Protein 3FAU (pdb70)

B-factor: mean 22.52, std 11.17, range [6.33, 73.09]

Foldseek 3Di:
DAELEPPDQVVSVVVVVVVVVVVVVCCVVPNDDFWDKYFQPPVNVVVVVVVCVVVVWDWDAPDVRMITTGD/DAELAPDQQVVSVVCVVVVLVVVLVCVVPHPDDQKDKYFQAQDDDADVPHDRRVCSVVVVCVVVVWDWDAPDRRMIITGHD/DEAELAPPFQVVSVVCVVVVCVVVVVCCVVPNDDQWYKYQQHDDPVVRGNVVSVVVVCVVVVWDWDCDDPRIIITGD/DAEQEPHDQVVSVVCVVVVLVVVQVCVVPHDDDQWDKYQQDDAVDDDGRVRVVSSVVVCVVVPWDWDCDDPSIIITGHD

CATH classification: 3.30.1370.110

GO terms:
  GO:0005524 ATP binding (F, IDA)
  GO:0004519 endonuclease activity (F, IDA)
  GO:0046404 ATP-dependent polydeoxyribonucleotide 5'-hydroxyl-kinase activity (F, IDA)
  GO:0070481 nuclear-transcribed mRNA catabolic process, non-stop decay (P, IMP)
  GO:0004520 DNA endonuclease activity (F, IDA)
  GO:0005515 protein binding (F, IPI)

Solvent-accessible surface area: 17826 Å² total; per-residue (Å²): 93,19,70,0,40,52,22,108,39,92,30,0,32,53,42,0,86,94,27,1,118,103,89,15,86,88,63,154,129,101,35,61,127,58,73,13,15,0,53,6,13,251,228,21,113,88,21,0,31,144,23,0,111,74,106,101,36,169,67,55,96,93,114,121,20,6,8,71,0,41,40,94,31,71,1,106,75,63,131,23,104,74,1,33,117,64,0,56,132,17,6,58,121,84,20,76,84,53,93,128,104,56,68,126,33,63,13,19,0,56,5,25,164,33,40,48,2,125,71,14,84,15,94,16,12,0,4,0,0,30,25,0,16,22,14,13,13,50,14,15,88,88,127,78,5,7,5,31,0,18,14,56,96,62,28,69,0,90,70,53,87,16,50,80,0,0,73,69,0,7,119,36,1,29,126,73,20,88,83,64,132,120,142,37,63,137,70,87,5,7,0,33,6,14,151,122,40,56,67,27,123,15,75,77,8,0,35,63,2,0,80,21,3,97,25,164,58,66,74,128,137,114,10,12,0,60,0,86,48,99,29,66,0,76,71,54,147,48,111,83,1,40,84,72,0,74,130,24,7,113,95,57,19,96,78,9,38,111,113,26,40,126,19,68,10,23,0,57,7,10,186,91,164,183,89,68,110,49,152,23,78,72,22,0,50,144,37,0,104,73,99,73,48,49,35,46,77,80,132,128,15,9,1,58,0,38,3,43

Nearest PDB structures (foldseek):
  3fau-assembly2_A  TM=1.014E+00  e=4.094E-13  Homo sapiens
  3fau-assembly3_B  TM=9.513E-01  e=1.605E-11  Homo sapiens
  3fau-assembly3_C  TM=9.725E-01  e=1.076E-10  Homo sapiens
  2d9i-assembly1_A  TM=9.080E-01  e=1.731E-10  Homo sapiens
  1yfl-assembly1_B  TM=4.113E-01  e=4.832E+00  Tequatrovirus T4

Organism: Homo sapiens (NCBI:txid9606)

Sequence (308 aa):
SLDLHGLHVDEALEHLMRVLEKKTEEFKQNGGKPYLSVITGRRIKPAVIKYLISHSFRFSEIKPGCLKVMLSLDLHGLHVDEALEHLMRVLEKKTEEFKQNGGKPYLSVITGRGNHSQGGVARIKPAVIKYLISHSFRFSEIKPGCLKVMLKGSLDLHGLHVDEALEHLMRVLEKKTEEFKQNGGKPYLSVITGRGGGVARIKPAVIKYLISHSFRFSEIKPGCLKVMLSLDLHGLHVDEALEHLMRVLEKKTEEFKQNGGKPYLSVITGRGSQGGVARIKPAVIKYLISHSFRFSEIKPGCLKVMLK

Radius of gyration: 21.08 Å; Cα contacts (8 Å, |Δi|>4): 494; chains: 4; bounding box: 40×46×74 Å

Structure (mmCIF, N/CA/C/O backbone):
data_3FAU
#
_entry.id   3FAU
#
_cell.length_a   34.490
_cell.length_b   57.106
_cell.length_c   71.356
_cell.angle_alpha   90.000
_cell.angle_beta   97.910
_cell.angle_gamma   90.000
#
_symmetry.space_group_name_H-M   'P 1 21 1'
#
loop_
_entity.id
_entity.type
_entity.pdbx_description
1 polymer 'NEDD4-binding protein 2'
2 water water
#
loop_
_atom_site.group_PDB
_atom_site.id
_atom_site.type_symbol
_atom_site.label_atom_id
_atom_site.label_alt_id
_atom_site.label_comp_id
_atom_site.label_asym_id
_atom_site.label_entity_id
_atom_site.label_seq_id
_atom_site.pdbx_PDB_ins_code
_atom_site.Cartn_x
_atom_site.Cartn_y
_atom_site.Cartn_z
_atom_site.occupancy
_atom_site.B_iso_or_equiv
_atom_site.auth_seq_id
_atom_site.auth_comp_id
_atom_site.auth_asym_id
_atom_site.auth_atom_id
_atom_site.pdbx_PDB_model_num
ATOM 1 N N . SER A 1 2 ? 24.671 1.968 21.752 1.00 31.64 10 SER A N 1
ATOM 2 C CA . SER A 1 2 ? 23.280 1.704 22.097 1.00 17.95 10 SER A CA 1
ATOM 3 C C . SER A 1 2 ? 22.396 2.906 21.790 1.00 23.79 10 SER A C 1
ATOM 4 O O . SER A 1 2 ? 22.848 4.054 21.822 1.00 26.44 10 SER A O 1
ATOM 7 N N . LEU A 1 3 ? 21.131 2.636 21.499 1.00 14.58 11 LEU A N 1
ATOM 8 C CA . LEU A 1 3 ? 20.127 3.677 21.439 1.00 16.41 11 LEU A CA 1
ATOM 9 C C . LEU A 1 3 ? 19.728 4.048 22.861 1.00 13.54 11 LEU A C 1
ATOM 10 O O . LEU A 1 3 ? 19.203 3.218 23.598 1.00 13.85 11 LEU A O 1
ATOM 15 N N . ASP A 1 4 ? 19.955 5.300 23.250 1.00 13.17 12 ASP A N 1
ATOM 16 C CA . ASP A 1 4 ? 19.786 5.676 24.657 1.00 17.25 12 ASP A CA 1
ATOM 17 C C . ASP A 1 4 ? 18.466 6.416 24.880 1.00 14.75 12 ASP A C 1
ATOM 18 O O . ASP A 1 4 ? 18.303 7.561 24.458 1.00 16.20 12 ASP A O 1
ATOM 23 N N . LEU A 1 5 ? 17.525 5.764 25.543 1.00 12.02 13 LEU A N 1
ATOM 24 C CA . LEU A 1 5 ? 16.216 6.368 25.750 1.00 14.13 13 LEU A CA 1
ATOM 25 C C . LEU A 1 5 ? 16.038 6.885 27.161 1.00 18.70 13 LEU A C 1
ATOM 26 O O . LEU A 1 5 ? 15.010 7.487 27.477 1.00 14.82 13 LEU A O 1
ATOM 31 N N . HIS A 1 6 ? 17.043 6.645 27.995 1.00 18.95 14 HIS A N 1
ATOM 32 C CA . HIS A 1 6 ? 16.951 6.940 29.419 1.00 21.95 14 HIS A CA 1
ATOM 33 C C . HIS A 1 6 ? 16.731 8.428 29.674 1.00 17.86 14 HIS A C 1
ATOM 34 O O . HIS A 1 6 ? 17.410 9.270 29.096 1.00 17.79 14 HIS A O 1
ATOM 41 N N . GLY A 1 7 ? 15.768 8.746 30.533 1.00 22.50 15 GLY A N 1
ATOM 42 C CA . GLY A 1 7 ? 15.495 10.124 30.896 1.00 17.74 15 GLY A CA 1
ATOM 43 C C . GLY A 1 7 ? 14.518 10.832 29.977 1.00 19.74 15 GLY A C 1
ATOM 44 O O . GLY A 1 7 ? 14.179 11.988 30.210 1.00 21.43 15 GLY A O 1
ATOM 45 N N . LEU A 1 8 ? 14.083 10.155 28.912 1.00 17.82 16 LEU A N 1
ATOM 46 C CA . LEU A 1 8 ? 13.117 10.723 27.990 1.00 21.35 16 LEU A CA 1
ATOM 47 C C . LEU A 1 8 ? 11.717 10.407 28.479 1.00 18.99 16 LEU A C 1
ATOM 48 O O . LEU A 1 8 ? 11.497 9.368 29.082 1.00 21.49 16 LEU A O 1
ATOM 53 N N . HIS A 1 9 ? 10.784 11.319 28.233 1.00 19.89 17 HIS A N 1
ATOM 54 C CA . HIS A 1 9 ? 9.363 11.084 28.508 1.00 24.13 17 HIS A CA 1
ATOM 55 C C . HIS A 1 9 ? 8.902 9.897 27.658 1.00 22.55 17 HIS A C 1
ATOM 56 O O . HIS A 1 9 ? 9.448 9.668 26.573 1.00 19.48 17 HIS A O 1
ATOM 63 N N . VAL A 1 10 ? 7.919 9.134 28.141 1.00 20.26 18 VAL A N 1
ATOM 64 C CA . VAL A 1 10 ? 7.531 7.888 27.476 1.00 19.16 18 VAL A CA 1
ATOM 65 C C . VAL A 1 10 ? 7.159 8.076 26.001 1.00 18.58 18 VAL A C 1
ATOM 66 O O . VAL A 1 10 ? 7.648 7.348 25.126 1.00 16.62 18 VAL A O 1
ATOM 70 N N . ASP A 1 11 ? 6.288 9.046 25.726 1.00 18.24 19 ASP A N 1
ATOM 71 C CA . ASP A 1 11 ? 5.819 9.296 24.368 1.00 21.60 19 ASP A CA 1
ATOM 72 C C . ASP A 1 11 ? 6.978 9.587 23.404 1.00 15.05 19 ASP A C 1
ATOM 73 O O . ASP A 1 11 ? 7.027 9.057 22.283 1.00 16.15 19 ASP A O 1
ATOM 78 N N . GLU A 1 12 ? 7.904 10.426 23.850 1.00 16.07 20 GLU A N 1
ATOM 79 C CA . GLU A 1 12 ? 9.051 10.808 23.036 1.00 19.26 20 GLU A CA 1
ATOM 80 C C . GLU A 1 12 ? 10.020 9.637 22.871 1.00 16.62 20 GLU A C 1
ATOM 81 O O . GLU A 1 12 ? 10.518 9.372 21.769 1.00 13.90 20 GLU A O 1
ATOM 87 N N . ALA A 1 13 ? 10.285 8.938 23.970 1.00 15.52 21 ALA A N 1
ATOM 88 C CA . ALA A 1 13 ? 11.129 7.738 23.920 1.00 13.65 21 ALA A CA 1
ATOM 89 C C . ALA A 1 13 ? 10.596 6.737 22.904 1.00 11.51 21 ALA A C 1
ATOM 90 O O . ALA A 1 13 ? 11.355 6.214 22.089 1.00 11.50 21 ALA A O 1
ATOM 92 N N . LEU A 1 14 ? 9.294 6.466 22.964 1.00 12.66 22 LEU A N 1
ATOM 93 C CA . LEU A 1 14 ? 8.665 5.493 22.084 1.00 14.50 22 LEU A CA 1
ATOM 94 C C . LEU A 1 14 ? 8.736 5.907 20.626 1.00 12.89 22 LEU A C 1
ATOM 95 O O . LEU A 1 14 ? 9.042 5.091 19.767 1.00 10.70 22 LEU A O 1
ATOM 100 N N . GLU A 1 15 ? 8.452 7.171 20.345 1.00 11.62 23 GLU A N 1
ATOM 101 C CA . GLU A 1 15 ? 8.590 7.639 18.965 1.00 12.42 23 GLU A CA 1
ATOM 102 C C . GLU A 1 15 ? 10.020 7.503 18.447 1.00 9.81 23 GLU A C 1
ATOM 103 O O . GLU A 1 15 ? 10.235 7.071 17.316 1.00 9.89 23 GLU A O 1
ATOM 109 N N . HIS A 1 16 ? 10.995 7.890 19.261 1.00 9.88 24 HIS A N 1
ATOM 110 C CA . HIS A 1 16 ? 12.390 7.803 18.836 1.00 11.61 24 HIS A CA 1
ATOM 111 C C . HIS A 1 16 ? 12.784 6.339 18.569 1.00 9.92 24 HIS A C 1
ATOM 112 O O . HIS A 1 16 ? 13.434 6.029 17.566 1.00 8.32 24 HIS A O 1
ATOM 119 N N . LEU A 1 17 ? 12.385 5.448 19.468 1.00 10.24 25 LEU A N 1
ATOM 120 C CA . LEU A 1 17 ? 12.629 4.007 19.312 1.00 10.37 25 LEU A CA 1
ATOM 121 C C . LEU A 1 17 ? 12.033 3.498 17.998 1.00 9.48 25 LEU A C 1
ATOM 122 O O . LEU A 1 17 ? 12.688 2.786 17.242 1.00 9.25 25 LEU A O 1
ATOM 127 N N . MET A 1 18 ? 10.779 3.852 17.727 1.00 9.52 26 MET A N 1
ATOM 128 C CA . MET A 1 18 ? 10.135 3.437 16.471 1.00 9.30 26 MET A CA 1
ATOM 129 C C . MET A 1 18 ? 10.907 3.906 15.236 1.00 12.62 26 MET A C 1
ATOM 130 O O . MET A 1 18 ? 11.163 3.124 14.307 1.00 11.17 26 MET A O 1
ATOM 135 N N . ARG A 1 19 ? 11.305 5.178 15.234 1.00 9.05 27 ARG A N 1
ATOM 136 C CA . ARG A 1 19 ? 12.000 5.749 14.088 1.00 7.58 27 ARG A CA 1
ATOM 137 C C . ARG A 1 19 ? 13.395 5.173 13.924 1.00 11.22 27 ARG A C 1
ATOM 138 O O . ARG A 1 19 ? 13.845 4.908 12.807 1.00 12.04 27 ARG A O 1
ATOM 146 N N . VAL A 1 20 ? 14.089 4.981 15.043 1.00 7.86 28 VAL A N 1
ATOM 147 C CA . VAL A 1 20 ? 15.431 4.430 14.960 1.00 11.38 28 VAL A CA 1
ATOM 148 C C . VAL A 1 20 ? 15.411 2.964 14.537 1.00 11.99 28 VAL A C 1
ATOM 149 O O . VAL A 1 20 ? 16.184 2.567 13.657 1.00 12.96 28 VAL A O 1
ATOM 153 N N . LEU A 1 21 ? 14.524 2.169 15.137 1.00 12.67 29 LEU A N 1
ATOM 154 C CA . LEU A 1 21 ? 14.417 0.755 14.760 1.00 13.34 29 LEU A CA 1
ATOM 155 C C . LEU A 1 21 ? 14.054 0.616 13.296 1.00 17.39 29 LEU A C 1
ATOM 156 O O . LEU A 1 21 ? 14.553 -0.272 12.601 1.00 16.66 29 LEU A O 1
ATOM 161 N N . GLU A 1 22 ? 13.183 1.498 12.824 1.00 14.35 30 GLU A N 1
ATOM 162 C CA . GLU A 1 22 ? 12.815 1.508 11.411 1.00 18.91 30 GLU A CA 1
ATOM 163 C C . GLU A 1 22 ? 14.050 1.641 10.540 1.00 16.70 30 GLU A C 1
ATOM 164 O O . GLU A 1 22 ? 14.230 0.884 9.589 1.00 16.65 30 GLU A O 1
ATOM 170 N N . LYS A 1 23 ? 14.914 2.596 10.866 1.00 13.97 31 LYS A N 1
ATOM 171 C CA . LYS A 1 23 ? 16.140 2.791 10.091 1.00 13.53 31 LYS A CA 1
ATOM 172 C C . LYS A 1 23 ? 17.163 1.667 10.258 1.00 17.50 31 LYS A C 1
ATOM 173 O O . LYS A 1 23 ? 17.814 1.268 9.284 1.00 17.18 31 LYS A O 1
ATOM 179 N N . LYS A 1 24 ? 17.323 1.166 11.482 1.00 13.67 32 LYS A N 1
ATOM 180 C CA . LYS A 1 24 ? 18.217 0.027 11.705 1.00 14.80 32 LYS A CA 1
ATOM 181 C C . LYS A 1 24 ? 17.721 -1.280 11.075 1.00 14.45 32 LYS A C 1
ATOM 182 O O . LYS A 1 24 ? 18.524 -2.079 10.597 1.00 12.89 32 LYS A O 1
ATOM 188 N N . THR A 1 25 ? 16.417 -1.540 11.110 1.00 12.70 33 THR A N 1
ATOM 189 C CA . THR A 1 25 ? 15.906 -2.780 10.504 1.00 13.18 33 THR A CA 1
ATOM 190 C C . THR A 1 25 ? 16.026 -2.668 8.987 1.00 15.03 33 THR A C 1
ATOM 191 O O . THR A 1 25 ? 16.355 -3.635 8.296 1.00 14.54 33 THR A O 1
ATOM 195 N N . GLU A 1 26 ? 15.761 -1.478 8.463 1.00 15.17 34 GLU A N 1
ATOM 196 C CA . GLU A 1 26 ? 15.918 -1.251 7.028 1.00 16.22 34 GLU A CA 1
ATOM 197 C C . GLU A 1 26 ? 17.361 -1.486 6.614 1.00 18.78 34 GLU A C 1
ATOM 198 O O . GLU A 1 26 ? 17.622 -2.150 5.607 1.00 19.26 34 GLU A O 1
ATOM 204 N N . GLU A 1 27 ? 18.305 -0.954 7.399 1.00 14.81 35 GLU A N 1
ATOM 205 C CA . GLU A 1 27 ? 19.730 -1.139 7.118 1.00 18.06 35 GLU A CA 1
ATOM 206 C C . GLU A 1 27 ? 20.138 -2.613 7.116 1.00 18.25 35 GLU A C 1
ATOM 207 O O . GLU A 1 27 ? 20.827 -3.089 6.205 1.00 17.96 35 GLU A O 1
ATOM 213 N N . PHE A 1 28 ? 19.694 -3.353 8.118 1.00 12.23 36 PHE A N 1
ATOM 214 C CA . PHE A 1 28 ? 19.979 -4.782 8.153 1.00 15.96 36 PHE A CA 1
ATOM 215 C C . PHE A 1 28 ? 19.332 -5.527 6.977 1.00 17.30 36 PHE A C 1
ATOM 216 O O . PHE A 1 28 ? 19.951 -6.404 6.376 1.00 16.46 36 PHE A O 1
ATOM 224 N N . LYS A 1 29 ? 18.088 -5.193 6.658 1.00 17.94 37 LYS A N 1
ATOM 225 C CA . LYS A 1 29 ? 17.397 -5.862 5.549 1.00 17.15 37 LYS A CA 1
ATOM 226 C C . LYS A 1 29 ? 18.101 -5.612 4.225 1.00 19.50 37 LYS A C 1
ATOM 227 O O . LYS A 1 29 ? 18.111 -6.484 3.349 1.00 19.98 37 LYS A O 1
ATOM 233 N N . GLN A 1 30 ? 18.669 -4.416 4.078 1.00 16.72 38 GLN A N 1
ATOM 234 C CA . GLN A 1 30 ? 19.290 -4.006 2.816 1.00 19.76 38 GLN A CA 1
ATOM 235 C C . GLN A 1 30 ? 20.741 -4.443 2.719 1.00 18.40 38 GLN A C 1
ATOM 236 O O . GLN A 1 30 ? 21.243 -4.688 1.618 1.00 18.97 38 GLN A O 1
ATOM 242 N N . ASN A 1 31 ? 21.411 -4.552 3.863 1.00 17.99 39 ASN A N 1
ATOM 243 C CA . ASN A 1 31 ? 22.849 -4.776 3.881 1.00 19.29 39 ASN A CA 1
ATOM 244 C C . ASN A 1 31 ? 23.373 -5.934 4.707 1.00 23.64 39 ASN A C 1
ATOM 245 O O . ASN A 1 31 ? 24.573 -6.211 4.678 1.00 26.25 39 ASN A O 1
ATOM 250 N N . GLY A 1 32 ? 22.506 -6.604 5.456 1.00 19.12 40 GLY A N 1
ATOM 251 C CA . GLY A 1 32 ? 22.980 -7.616 6.385 1.00 19.21 40 GLY A CA 1
ATOM 252 C C . GLY A 1 32 ? 23.881 -6.940 7.406 1.00 20.67 40 GLY A C 1
ATOM 253 O O . GLY A 1 32 ? 23.785 -5.722 7.621 1.00 21.81 40 GLY A O 1
ATOM 254 N N . GLY A 1 33 ? 24.757 -7.710 8.034 1.00 21.39 41 GLY A N 1
ATOM 255 C CA . GLY A 1 33 ? 25.673 -7.138 9.009 1.00 25.12 41 GLY A CA 1
ATOM 256 C C . GLY A 1 33 ? 25.159 -7.255 10.430 1.00 18.38 41 GLY A C 1
ATOM 257 O O . GLY A 1 33 ? 24.501 -8.227 10.766 1.00 18.48 41 GLY A O 1
ATOM 258 N N . LYS A 1 34 ? 25.466 -6.268 11.267 1.00 19.10 42 LYS A N 1
ATOM 259 C CA . LYS A 1 34 ? 25.089 -6.302 12.677 1.00 18.63 42 LYS A CA 1
ATOM 260 C C . LYS A 1 34 ? 23.594 -6.610 12.834 1.00 16.01 42 LYS A C 1
ATOM 261 O O . LYS A 1 34 ? 22.745 -5.844 12.378 1.00 15.68 42 LYS A O 1
ATOM 267 N N . PRO A 1 35 ? 23.262 -7.745 13.466 1.00 15.51 43 PRO A N 1
ATOM 268 C CA . PRO A 1 35 ? 21.859 -8.177 13.433 1.00 17.22 43 PRO A CA 1
ATOM 269 C C . PRO A 1 35 ? 21.006 -7.696 14.610 1.00 14.72 43 PRO A C 1
ATOM 270 O O . PRO A 1 35 ? 19.893 -8.210 14.780 1.00 14.32 43 PRO A O 1
ATOM 274 N N . TYR A 1 36 ? 21.518 -6.775 15.429 1.00 12.09 44 TYR A N 1
ATOM 275 C CA . TYR A 1 36 ? 20.766 -6.325 16.602 1.00 12.21 44 TYR A CA 1
ATOM 276 C C . TYR A 1 36 ? 21.040 -4.861 16.847 1.00 12.77 44 TYR A C 1
ATOM 277 O O . TYR A 1 36 ? 21.944 -4.264 16.244 1.00 12.20 44 TYR A O 1
ATOM 286 N N . LEU A 1 37 ? 20.238 -4.285 17.734 1.00 11.15 45 LEU A N 1
ATOM 287 C CA . LEU A 1 37 ? 20.446 -2.929 18.215 1.00 10.75 45 LEU A CA 1
ATOM 288 C C . LEU A 1 37 ? 20.304 -3.011 19.719 1.00 9.82 45 LEU A C 1
ATOM 289 O O . LEU A 1 37 ? 19.308 -3.540 20.203 1.00 8.41 45 LEU A O 1
ATOM 294 N N . SER A 1 38 ? 21.275 -2.517 20.472 1.00 9.66 46 SER A N 1
ATOM 295 C CA . SER A 1 38 ? 21.064 -2.483 21.927 1.00 11.55 46 SER A CA 1
ATOM 296 C C . SER A 1 38 ? 20.324 -1.213 22.293 1.00 8.28 46 SER A C 1
ATOM 297 O O . SER A 1 38 ? 20.599 -0.134 21.756 1.00 11.43 46 SER A O 1
ATOM 300 N N . VAL A 1 39 ? 19.393 -1.344 23.222 1.00 9.23 47 VAL A N 1
ATOM 301 C CA . VAL A 1 39 ? 18.502 -0.238 23.600 1.00 10.21 47 VAL A CA 1
ATOM 302 C C . VAL A 1 39 ? 18.555 -0.027 25.097 1.00 9.89 47 VAL A C 1
ATOM 303 O O . VAL A 1 39 ? 18.295 -0.947 25.872 1.00 11.75 47 VAL A O 1
ATOM 307 N N . ILE A 1 40 ? 18.916 1.179 25.509 1.00 12.12 48 ILE A N 1
ATOM 308 C CA . ILE A 1 40 ? 18.939 1.487 26.935 1.00 14.05 48 ILE A CA 1
ATOM 309 C C . ILE A 1 40 ? 17.602 2.069 27.336 1.00 14.54 48 ILE A C 1
ATOM 310 O O . ILE A 1 40 ? 17.280 3.196 26.960 1.00 14.90 48 ILE A O 1
ATOM 315 N N . THR A 1 41 ? 16.810 1.284 28.062 1.00 15.82 49 THR A N 1
ATOM 316 C CA . THR A 1 41 ? 15.528 1.771 28.573 1.00 17.64 49 THR A CA 1
ATOM 317 C C . THR A 1 41 ? 15.732 2.555 29.869 1.00 23.46 49 THR A C 1
ATOM 318 O O . THR A 1 41 ? 14.933 3.417 30.220 1.00 26.94 49 THR A O 1
ATOM 322 N N . GLY A 1 42 ? 16.813 2.245 30.574 1.00 20.84 50 GLY A N 1
ATOM 323 C CA . GLY A 1 42 ? 17.324 3.124 31.607 1.00 32.75 50 GLY A CA 1
ATOM 324 C C . GLY A 1 42 ? 16.988 2.825 33.052 1.00 38.74 50 GLY A C 1
ATOM 325 O O . GLY A 1 42 ? 16.322 1.839 33.363 1.00 37.31 50 GLY A O 1
ATOM 326 N N . ARG A 1 43 ? 17.460 3.719 33.924 1.00 44.51 51 ARG A N 1
ATOM 327 C CA . ARG A 1 43 ? 17.306 3.638 35.382 1.00 44.05 51 ARG A CA 1
ATOM 328 C C . ARG A 1 43 ? 17.469 2.229 35.935 1.00 49.22 51 ARG A C 1
ATOM 329 O O . ARG A 1 43 ? 18.529 1.888 36.467 1.00 52.72 51 ARG A O 1
ATOM 337 N N . ARG A 1 53 ? 8.672 4.051 33.930 1.00 41.11 61 ARG A N 1
ATOM 338 C CA . ARG A 1 53 ? 7.601 4.203 32.952 1.00 38.49 61 ARG A CA 1
ATOM 339 C C . ARG A 1 53 ? 7.983 3.730 31.550 1.00 33.09 61 ARG A C 1
ATOM 340 O O . ARG A 1 53 ? 7.137 3.197 30.817 1.00 32.95 61 ARG A O 1
ATOM 348 N N . ILE A 1 54 ? 9.241 3.918 31.153 1.00 25.94 62 ILE A N 1
ATOM 349 C CA . ILE A 1 54 ? 9.546 3.652 29.758 1.00 22.14 62 ILE A CA 1
ATOM 350 C C . ILE A 1 54 ? 9.787 2.176 29.448 1.00 18.17 62 ILE A C 1
ATOM 351 O O . ILE A 1 54 ? 9.538 1.753 28.334 1.00 18.38 62 ILE A O 1
ATOM 356 N N . LYS A 1 55 ? 10.269 1.387 30.406 1.00 21.46 63 LYS A N 1
ATOM 357 C CA . LYS A 1 55 ? 10.508 -0.029 30.113 1.00 19.80 63 LYS A CA 1
ATOM 358 C C . LYS A 1 55 ? 9.254 -0.777 29.631 1.00 18.56 63 LYS A C 1
ATOM 359 O O . LYS A 1 55 ? 9.283 -1.434 28.595 1.00 16.36 63 LYS A O 1
ATOM 365 N N . PRO A 1 56 ? 8.150 -0.694 30.387 1.00 16.22 64 PRO A N 1
ATOM 366 C CA . PRO A 1 56 ? 6.973 -1.458 29.942 1.00 19.74 64 PRO A CA 1
ATOM 367 C C . PRO A 1 56 ? 6.476 -1.034 28.556 1.00 15.42 64 PRO A C 1
ATOM 368 O O . PRO A 1 56 ? 6.092 -1.864 27.732 1.00 17.25 64 PRO A O 1
ATOM 372 N N . ALA A 1 57 ? 6.465 0.267 28.295 1.00 15.40 65 ALA A N 1
ATOM 373 C CA . ALA A 1 57 ? 6.002 0.719 26.997 1.00 15.60 65 ALA A CA 1
ATOM 374 C C . ALA A 1 57 ? 6.927 0.207 25.892 1.00 14.15 65 ALA A C 1
ATOM 375 O O . ALA A 1 57 ? 6.461 -0.205 24.835 1.00 13.54 65 ALA A O 1
ATOM 377 N N . VAL A 1 58 ? 8.242 0.224 26.139 1.00 14.01 66 VAL A N 1
ATOM 378 C CA . VAL A 1 58 ? 9.201 -0.315 25.164 1.00 14.35 66 VAL A CA 1
ATOM 379 C C . VAL A 1 58 ? 8.951 -1.801 24.925 1.00 14.40 66 VAL A C 1
ATOM 380 O O . VAL A 1 58 ? 8.821 -2.248 23.783 1.00 13.47 66 VAL A O 1
ATOM 384 N N . ILE A 1 59 ? 8.869 -2.562 26.010 1.00 16.76 67 ILE A N 1
ATOM 385 C CA . ILE A 1 59 ? 8.633 -4.003 25.908 1.00 15.68 67 ILE A CA 1
ATOM 386 C C . ILE A 1 59 ? 7.311 -4.330 25.199 1.00 13.39 67 ILE A C 1
ATOM 387 O O . ILE A 1 59 ? 7.261 -5.215 24.368 1.00 13.90 67 ILE A O 1
ATOM 392 N N . LYS A 1 60 ? 6.246 -3.622 25.554 1.00 15.30 68 LYS A N 1
ATOM 393 C CA . LYS A 1 60 ? 4.952 -3.785 24.890 1.00 16.65 68 LYS A CA 1
ATOM 394 C C . LYS A 1 60 ? 5.076 -3.589 23.378 1.00 13.29 68 LYS A C 1
ATOM 395 O O . LYS A 1 60 ? 4.612 -4.410 22.576 1.00 13.09 68 LYS A O 1
ATOM 401 N N . TYR A 1 61 ? 5.727 -2.499 22.997 1.00 14.39 69 TYR A N 1
ATOM 402 C CA . TYR A 1 61 ? 5.964 -2.209 21.584 1.00 15.61 69 TYR A CA 1
ATOM 403 C C . TYR A 1 61 ? 6.792 -3.288 20.887 1.00 14.80 69 TYR A C 1
ATOM 404 O O . TYR A 1 61 ? 6.433 -3.745 19.800 1.00 14.81 69 TYR A O 1
ATOM 413 N N . LEU A 1 62 ? 7.898 -3.708 21.505 1.00 14.75 70 LEU A N 1
ATOM 414 C CA . LEU A 1 62 ? 8.738 -4.748 20.906 1.00 14.47 70 LEU A CA 1
ATOM 415 C C . LEU A 1 62 ? 7.965 -6.054 20.693 1.00 13.49 70 LEU A C 1
ATOM 416 O O . LEU A 1 62 ? 8.023 -6.671 19.622 1.00 13.47 70 LEU A O 1
ATOM 421 N N . ILE A 1 63 ? 7.248 -6.485 21.722 1.00 11.57 71 ILE A N 1
ATOM 422 C CA . ILE A 1 63 ? 6.456 -7.708 21.618 1.00 14.08 71 ILE A CA 1
ATOM 423 C C . ILE A 1 63 ? 5.365 -7.596 20.538 1.00 15.28 71 ILE A C 1
ATOM 424 O O . ILE A 1 63 ? 5.186 -8.514 19.747 1.00 15.73 71 ILE A O 1
ATOM 429 N N . SER A 1 64 ? 4.645 -6.469 20.530 1.00 17.16 72 SER A N 1
ATOM 430 C CA . SER A 1 64 ? 3.529 -6.231 19.612 1.00 17.36 72 SER A CA 1
ATOM 431 C C . SER A 1 64 ? 3.967 -6.242 18.161 1.00 22.95 72 SER A C 1
ATOM 432 O O . SER A 1 64 ? 3.164 -6.480 17.267 1.00 22.03 72 SER A O 1
ATOM 435 N N . HIS A 1 65 ? 5.239 -5.941 17.933 1.00 20.94 73 HIS A N 1
ATOM 436 C CA . HIS A 1 65 ? 5.754 -5.825 16.582 1.00 22.82 73 HIS A CA 1
ATOM 437 C C . HIS A 1 65 ? 6.692 -6.976 16.249 1.00 23.55 73 HIS A C 1
ATOM 438 O O . HIS A 1 65 ? 7.380 -6.958 15.233 1.00 22.15 73 HIS A O 1
ATOM 445 N N . SER A 1 66 ? 6.682 -7.988 17.110 1.00 19.79 74 SER A N 1
ATOM 446 C CA . SER A 1 66 ? 7.371 -9.249 16.856 1.00 22.52 74 SER A CA 1
ATOM 447 C C . SER A 1 66 ? 8.893 -9.102 16.823 1.00 18.49 74 SER A C 1
ATOM 448 O O . SER A 1 66 ? 9.575 -9.851 16.129 1.00 21.64 74 SER A O 1
ATOM 451 N N . PHE A 1 67 ? 9.408 -8.126 17.560 1.00 16.14 75 PHE A N 1
ATOM 452 C CA . PHE A 1 67 ? 10.858 -7.998 17.734 1.00 15.80 75 PHE A CA 1
ATOM 453 C C . PHE A 1 67 ? 11.314 -8.989 18.791 1.00 16.53 75 PHE A C 1
ATOM 454 O O . PHE A 1 67 ? 10.865 -8.908 19.929 1.00 20.94 75 PHE A O 1
ATOM 462 N N . ARG A 1 68 ? 12.191 -9.925 18.431 1.00 14.74 76 ARG A N 1
ATOM 463 C CA . ARG A 1 68 ? 12.827 -10.772 19.436 1.00 18.80 76 ARG A CA 1
ATOM 464 C C . ARG A 1 68 ? 13.835 -9.940 20.222 1.00 16.80 76 ARG A C 1
ATOM 465 O O . ARG A 1 68 ? 14.516 -9.082 19.658 1.00 14.99 76 ARG A O 1
ATOM 473 N N . PHE A 1 69 ? 13.904 -10.171 21.526 1.00 14.99 77 PHE A N 1
ATOM 474 C CA . PHE A 1 69 ? 14.798 -9.395 22.375 1.00 15.63 77 PHE A CA 1
ATOM 475 C C . PHE A 1 69 ? 15.150 -10.167 23.640 1.00 15.34 77 PHE A C 1
ATOM 476 O O . PHE A 1 69 ? 14.457 -11.128 24.012 1.00 16.07 77 PHE A O 1
ATOM 484 N N . SER A 1 70 ? 16.236 -9.750 24.279 1.00 12.34 78 SER A N 1
ATOM 485 C CA . SER A 1 70 ? 16.689 -10.350 25.528 1.00 14.77 78 SER A CA 1
ATOM 486 C C . SER A 1 70 ? 17.431 -9.268 26.301 1.00 14.24 78 SER A C 1
ATOM 487 O O . SER A 1 70 ? 17.788 -8.231 25.745 1.00 13.27 78 SER A O 1
ATOM 490 N N . GLU A 1 71 ? 17.648 -9.497 27.584 1.00 12.82 79 GLU A N 1
ATOM 491 C CA . GLU A 1 71 ? 18.229 -8.473 28.437 1.00 14.83 79 GLU A CA 1
ATOM 492 C C . GLU A 1 71 ? 19.735 -8.709 28.536 1.00 12.34 79 GLU A C 1
ATOM 493 O O . GLU A 1 71 ? 20.174 -9.804 28.870 1.00 15.12 79 GLU A O 1
ATOM 499 N N . ILE A 1 72 ? 20.509 -7.691 28.189 1.00 10.16 80 ILE A N 1
ATOM 500 C CA . ILE A 1 72 ? 21.959 -7.703 28.384 1.00 11.85 80 ILE A CA 1
ATOM 501 C C . ILE A 1 72 ? 22.255 -7.496 29.867 1.00 14.59 80 ILE A C 1
ATOM 502 O O . ILE A 1 72 ? 23.004 -8.258 30.488 1.00 13.82 80 ILE A O 1
ATOM 507 N N . LYS A 1 73 ? 21.646 -6.454 30.424 1.00 13.24 81 LYS A N 1
ATOM 508 C CA . LYS A 1 73 ? 21.704 -6.167 31.860 1.00 18.28 81 LYS A CA 1
ATOM 509 C C . LYS A 1 73 ? 20.482 -5.322 32.204 1.00 17.15 81 LYS A C 1
ATOM 510 O O . LYS A 1 73 ? 19.798 -4.825 31.298 1.00 13.90 81 LYS A O 1
ATOM 516 N N . PRO A 1 74 ? 20.163 -5.179 33.504 1.00 16.82 82 PRO A N 1
ATOM 517 C CA . PRO A 1 74 ? 18.971 -4.382 33.809 1.00 18.23 82 PRO A CA 1
ATOM 518 C C . PRO A 1 74 ? 19.020 -3.000 33.145 1.00 19.54 82 PRO A C 1
ATOM 519 O O . PRO A 1 74 ? 20.010 -2.278 33.234 1.00 16.15 82 PRO A O 1
ATOM 523 N N . GLY A 1 75 ? 17.949 -2.671 32.436 1.00 18.98 83 GLY A N 1
ATOM 524 C CA . GLY A 1 75 ? 17.845 -1.406 31.736 1.00 20.81 83 GLY A CA 1
ATOM 525 C C . GLY A 1 75 ? 18.419 -1.392 30.327 1.00 18.66 83 GLY A C 1
ATOM 526 O O . GLY A 1 75 ? 18.460 -0.342 29.688 1.00 17.55 83 GLY A O 1
ATOM 527 N N . CYS A 1 76 ? 18.871 -2.543 29.835 1.00 15.15 84 CYS A N 1
ATOM 528 C CA . CYS A 1 76 ? 19.511 -2.574 28.520 1.00 13.16 84 CYS A CA 1
ATOM 529 C C . CYS A 1 76 ? 19.149 -3.844 27.759 1.00 15.54 84 CYS A C 1
ATOM 530 O O . CYS A 1 76 ? 19.401 -4.970 28.216 1.00 11.34 84 CYS A O 1
ATOM 533 N N . LEU A 1 77 ? 18.557 -3.645 26.584 1.00 10.47 85 LEU A N 1
ATOM 534 C CA . LEU A 1 77 ? 18.000 -4.747 25.826 1.00 10.46 85 LEU A CA 1
ATOM 535 C C . LEU A 1 77 ? 18.765 -5.002 24.552 1.00 9.62 85 LEU A C 1
ATOM 536 O O . LEU A 1 77 ? 19.177 -4.068 23.880 1.00 11.44 85 LEU A O 1
ATOM 541 N N . LYS A 1 78 ? 18.935 -6.269 24.213 1.00 10.93 86 LYS A N 1
ATOM 542 C CA . LYS A 1 78 ? 19.428 -6.636 22.886 1.00 11.36 86 LYS A CA 1
ATOM 543 C C . LYS A 1 78 ? 18.217 -6.936 21.998 1.00 9.79 86 LYS A C 1
ATOM 544 O O . LYS A 1 78 ? 17.504 -7.904 22.225 1.00 13.66 86 LYS A O 1
ATOM 550 N N . VAL A 1 79 ? 17.990 -6.095 21.003 1.00 8.66 87 VAL A N 1
ATOM 551 C CA . VAL A 1 79 ? 16.824 -6.230 20.132 1.00 11.15 87 VAL A CA 1
ATOM 552 C C . VAL A 1 79 ? 17.261 -6.773 18.767 1.00 13.07 87 VAL A C 1
ATOM 553 O O . VAL A 1 79 ? 18.048 -6.147 18.070 1.00 10.87 87 VAL A O 1
ATOM 557 N N . MET A 1 80 ? 16.739 -7.929 18.378 1.00 11.46 88 MET A N 1
ATOM 558 C CA . MET A 1 80 ? 17.067 -8.474 17.061 1.00 13.66 88 MET A CA 1
ATOM 559 C C . MET A 1 80 ? 16.382 -7.678 15.927 1.00 17.78 88 MET A C 1
ATOM 560 O O . MET A 1 80 ? 15.241 -7.256 16.041 1.00 14.61 88 MET A O 1
ATOM 565 N N . LEU A 1 81 ? 17.109 -7.454 14.849 1.00 13.68 89 LEU A N 1
ATOM 566 C CA . LEU A 1 81 ? 16.578 -6.696 13.722 1.00 13.30 89 LEU A CA 1
ATOM 567 C C . LEU A 1 81 ? 15.912 -7.625 12.709 1.00 18.79 89 LEU A C 1
ATOM 568 O O . LEU A 1 81 ? 15.271 -7.146 11.777 1.00 24.79 89 LEU A O 1
ATOM 573 N N . SER B 1 2 ? 4.949 26.644 11.854 1.00 29.74 10 SER B N 1
ATOM 574 C CA . SER B 1 2 ? 6.338 26.383 11.488 1.00 22.14 10 SER B CA 1
ATOM 575 C C . SER B 1 2 ? 7.185 27.650 11.556 1.00 21.27 10 SER B C 1
ATOM 576 O O . SER B 1 2 ? 6.736 28.737 11.183 1.00 26.46 10 SER B O 1
ATOM 579 N N . LEU B 1 3 ? 8.421 27.506 12.015 1.00 17.17 11 LEU B N 1
ATOM 580 C CA . LEU B 1 3 ? 9.397 28.559 11.896 1.00 14.30 11 LEU B CA 1
ATOM 581 C C . LEU B 1 3 ? 9.984 28.518 10.488 1.00 22.04 11 LEU B C 1
ATOM 582 O O . LEU B 1 3 ? 10.729 27.594 10.159 1.00 18.89 11 LEU B O 1
ATOM 587 N N . ASP B 1 4 ? 9.675 29.519 9.668 1.00 20.73 12 ASP B N 1
ATOM 588 C CA . ASP B 1 4 ? 10.095 29.506 8.258 1.00 20.56 12 ASP B CA 1
ATOM 589 C C . ASP B 1 4 ? 11.412 30.267 8.081 1.00 19.49 12 ASP B C 1
ATOM 590 O O . ASP B 1 4 ? 11.465 31.498 8.187 1.00 21.28 12 ASP B O 1
ATOM 595 N N . LEU B 1 5 ? 12.479 29.514 7.828 1.00 16.00 13 LEU B N 1
ATOM 596 C CA . LEU B 1 5 ? 13.813 30.069 7.717 1.00 13.69 13 LEU B CA 1
ATOM 597 C C . LEU B 1 5 ? 14.312 30.169 6.273 1.00 16.09 13 LEU B C 1
ATOM 598 O O . LEU B 1 5 ? 15.392 30.684 6.033 1.00 17.98 13 LEU B O 1
ATOM 603 N N . HIS B 1 6 ? 13.553 29.653 5.324 1.00 18.95 14 HIS B N 1
ATOM 604 C CA . HIS B 1 6 ? 14.078 29.527 3.970 1.00 22.61 14 HIS B CA 1
ATOM 605 C C . HIS B 1 6 ? 14.421 30.906 3.404 1.00 22.11 14 HIS B C 1
ATOM 606 O O . HIS B 1 6 ? 13.717 31.881 3.665 1.00 24.84 14 HIS B O 1
ATOM 613 N N . GLY B 1 7 ? 15.514 30.986 2.657 1.00 28.12 15 GLY B N 1
ATOM 614 C CA . GLY B 1 7 ? 15.822 32.195 1.909 1.00 30.88 15 GLY B CA 1
ATOM 615 C C . GLY B 1 7 ? 16.557 33.274 2.680 1.00 29.36 15 GLY B C 1
ATOM 616 O O . GLY B 1 7 ? 16.916 34.311 2.109 1.00 28.58 15 GLY B O 1
ATOM 617 N N . LEU B 1 8 ? 16.774 33.036 3.973 1.00 27.05 16 LEU B N 1
ATOM 618 C CA . LEU B 1 8 ? 17.464 33.984 4.841 1.00 24.28 16 LEU B CA 1
ATOM 619 C C . LEU B 1 8 ? 18.962 33.823 4.710 1.00 25.80 16 LEU B C 1
ATOM 620 O O . LEU B 1 8 ? 19.442 32.759 4.323 1.00 26.04 16 LEU B O 1
ATOM 625 N N . HIS B 1 9 ? 19.715 34.872 5.031 1.00 29.75 17 HIS B N 1
ATOM 626 C CA . HIS B 1 9 ? 21.149 34.724 5.181 1.00 27.96 17 HIS B CA 1
ATOM 627 C C . HIS B 1 9 ? 21.349 33.726 6.319 1.00 31.77 17 HIS B C 1
ATOM 628 O O . HIS B 1 9 ? 20.562 33.701 7.276 1.00 26.13 17 HIS B O 1
ATOM 635 N N . VAL B 1 10 ? 22.383 32.898 6.209 1.00 33.88 18 VAL B N 1
ATOM 636 C CA . VAL B 1 10 ? 22.586 31.785 7.137 1.00 31.55 18 VAL B CA 1
ATOM 637 C C . VAL B 1 10 ? 22.704 32.216 8.595 1.00 34.38 18 VAL B C 1
ATOM 638 O O . VAL B 1 10 ? 22.107 31.596 9.478 1.00 27.96 18 VAL B O 1
ATOM 642 N N . ASP B 1 11 ? 23.465 33.274 8.856 1.00 30.91 19 ASP B N 1
ATOM 643 C CA . ASP B 1 11 ? 23.678 33.700 10.230 1.00 31.81 19 ASP B CA 1
ATOM 644 C C . ASP B 1 11 ? 22.390 34.222 10.873 1.00 28.94 19 ASP B C 1
ATOM 645 O O . ASP B 1 11 ? 22.180 34.022 12.067 1.00 26.61 19 ASP B O 1
ATOM 650 N N . GLU B 1 12 ? 21.528 34.864 10.087 1.00 27.98 20 GLU B N 1
ATOM 651 C CA . GLU B 1 12 ? 20.226 35.302 10.608 1.00 30.84 20 GLU B CA 1
ATOM 652 C C . GLU B 1 12 ? 19.227 34.146 10.773 1.00 26.50 20 GLU B C 1
ATOM 653 O O . GLU B 1 12 ? 18.460 34.116 11.737 1.00 25.25 20 GLU B O 1
ATOM 659 N N . ALA B 1 13 ? 19.232 33.195 9.845 1.00 25.57 21 ALA B N 1
ATOM 660 C CA . ALA B 1 13 ? 18.427 31.983 10.013 1.00 21.91 21 ALA B CA 1
ATOM 661 C C . ALA B 1 13 ? 18.828 31.242 11.291 1.00 20.57 21 ALA B C 1
ATOM 662 O O . ALA B 1 13 ? 17.975 30.790 12.061 1.00 19.75 21 ALA B O 1
ATOM 664 N N . LEU B 1 14 ? 20.132 31.121 11.529 1.00 21.76 22 LEU B N 1
ATOM 665 C CA . LEU B 1 14 ? 20.601 30.391 12.703 1.00 21.57 22 LEU B CA 1
ATOM 666 C C . LEU B 1 14 ? 20.284 31.128 13.998 1.00 24.80 22 LEU B C 1
ATOM 667 O O . LEU B 1 14 ? 20.024 30.498 15.020 1.00 22.81 22 LEU B O 1
ATOM 672 N N . GLU B 1 15 ? 20.311 32.460 13.959 1.00 23.58 23 GLU B N 1
ATOM 673 C CA . GLU B 1 15 ? 20.038 33.240 15.156 1.00 26.31 23 GLU B CA 1
ATOM 674 C C . GLU B 1 15 ? 18.584 33.053 15.552 1.00 26.35 23 GLU B C 1
ATOM 675 O O . GLU B 1 15 ? 18.269 32.858 16.734 1.00 23.45 23 GLU B O 1
ATOM 681 N N . HIS B 1 16 ? 17.704 33.120 14.557 1.00 25.05 24 HIS B N 1
ATOM 682 C CA . HIS B 1 16 ? 16.281 32.899 14.781 1.00 26.42 24 HIS B CA 1
ATOM 683 C C . HIS B 1 16 ? 16.044 31.514 15.368 1.00 19.72 24 HIS B C 1
ATOM 684 O O . HIS B 1 16 ? 15.345 31.374 16.363 1.00 22.58 24 HIS B O 1
ATOM 691 N N . LEU B 1 17 ? 16.620 30.493 14.740 1.00 20.46 25 LEU B N 1
ATOM 692 C CA . LEU B 1 17 ? 16.550 29.119 15.245 1.00 19.67 25 LEU B CA 1
ATOM 693 C C . LEU B 1 17 ? 16.903 28.989 16.725 1.00 19.61 25 LEU B C 1
ATOM 694 O O . LEU B 1 17 ? 16.184 28.357 17.494 1.00 19.58 25 LEU B O 1
ATOM 699 N N . MET B 1 18 ? 18.030 29.554 17.125 1.00 19.63 26 MET B N 1
ATOM 700 C CA . MET B 1 18 ? 18.458 29.448 18.519 1.00 22.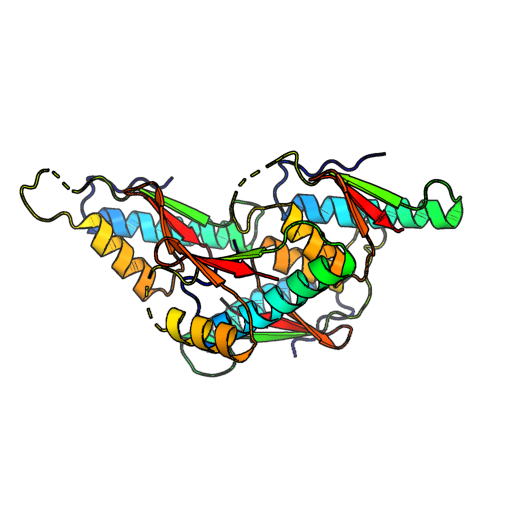66 26 MET B CA 1
ATOM 701 C C . MET B 1 18 ? 17.509 30.177 19.448 1.00 24.26 26 MET B C 1
ATOM 702 O O . MET B 1 18 ? 17.103 29.650 20.486 1.00 24.81 26 MET B O 1
ATOM 707 N N . ARG B 1 19 ? 17.170 31.404 19.073 1.00 25.07 27 ARG B N 1
ATOM 708 C CA . ARG B 1 19 ? 16.249 32.227 19.843 1.00 25.13 27 ARG B CA 1
ATOM 709 C C . ARG B 1 19 ? 14.917 31.506 20.021 1.00 23.69 27 ARG B C 1
ATOM 710 O O . ARG B 1 19 ? 14.405 31.402 21.139 1.00 21.38 27 ARG B O 1
ATOM 718 N N . VAL B 1 20 ? 14.378 30.979 18.923 1.00 21.91 28 VAL B N 1
ATOM 719 C CA . VAL B 1 20 ? 13.068 30.334 18.937 1.00 20.58 28 VAL B CA 1
ATOM 720 C C . VAL B 1 20 ? 13.058 28.979 19.651 1.00 22.15 28 VAL B C 1
ATOM 721 O O . VAL B 1 20 ? 12.151 28.703 20.433 1.00 22.34 28 VAL B O 1
ATOM 725 N N . LEU B 1 21 ? 14.058 28.139 19.402 1.00 20.53 29 LEU B N 1
ATOM 726 C CA . LEU B 1 21 ? 14.171 26.902 20.170 1.00 19.17 29 LEU B CA 1
ATOM 727 C C 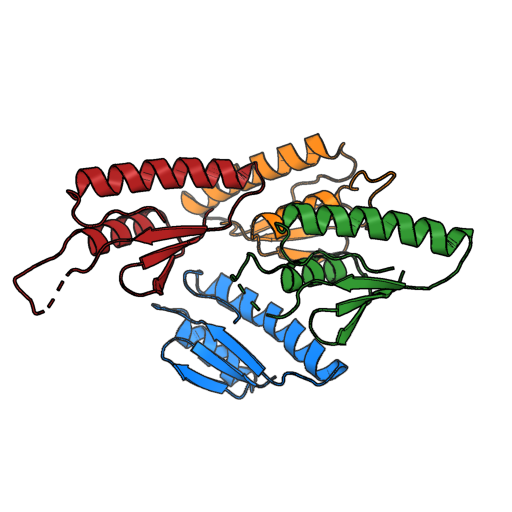. LEU B 1 21 ? 14.201 27.207 21.672 1.00 26.54 29 LEU B C 1
ATOM 728 O O . LEU B 1 21 ? 13.547 26.532 22.469 1.00 18.15 29 LEU B O 1
ATOM 733 N N . GLU B 1 22 ? 14.951 28.227 22.074 1.00 24.73 30 GLU B N 1
ATOM 734 C CA . GLU B 1 22 ? 14.971 28.534 23.497 1.00 27.01 30 GLU B CA 1
ATOM 735 C C . GLU B 1 22 ? 13.616 29.022 24.047 1.00 22.79 30 GLU B C 1
ATOM 736 O O . GLU B 1 22 ? 13.152 28.530 25.073 1.00 23.71 30 GLU B O 1
ATOM 742 N N . LYS B 1 23 ? 12.966 29.939 23.343 1.00 22.22 31 LYS B N 1
ATOM 743 C CA . LYS B 1 23 ? 11.617 30.368 23.715 1.00 27.16 31 LYS B CA 1
ATOM 744 C C . LYS B 1 23 ? 10.636 29.201 23.798 1.00 28.76 31 LYS B C 1
ATOM 745 O O . LYS B 1 23 ? 9.902 29.076 24.773 1.00 31.35 31 LYS B O 1
ATOM 751 N N . LYS B 1 24 ? 10.621 28.356 22.769 1.00 23.76 32 LYS B N 1
ATOM 752 C CA . LYS B 1 24 ? 9.659 27.266 22.693 1.00 24.68 32 LYS B CA 1
ATOM 753 C C . LYS B 1 24 ? 9.907 26.227 23.782 1.00 23.93 32 LYS B C 1
ATOM 754 O O . LYS B 1 24 ? 8.958 25.642 24.316 1.00 22.49 32 LYS B O 1
ATOM 760 N N . THR B 1 25 ? 11.181 26.009 24.106 1.00 21.43 33 THR B N 1
ATOM 761 C CA . THR B 1 25 ? 11.551 25.073 25.160 1.00 23.96 33 THR B CA 1
ATOM 762 C C . THR B 1 25 ? 11.077 25.548 26.533 1.00 29.89 33 THR B C 1
ATOM 763 O O . THR B 1 25 ? 10.575 24.753 27.331 1.00 28.34 33 THR B O 1
ATOM 767 N N . GLU B 1 26 ? 11.253 26.839 26.805 1.00 28.09 34 GLU B N 1
ATOM 768 C CA . GLU B 1 26 ? 10.713 27.448 28.021 1.00 31.09 34 GLU B CA 1
ATOM 769 C C . GLU B 1 26 ? 9.184 27.380 28.061 1.00 32.82 34 GLU B C 1
ATOM 770 O O . GLU B 1 26 ? 8.600 27.087 29.104 1.00 39.48 34 GLU B O 1
ATOM 776 N N . GLU B 1 27 ? 8.526 27.645 26.937 1.00 31.58 35 GLU B N 1
ATOM 777 C CA . GLU B 1 27 ? 7.071 27.501 26.884 1.00 31.02 35 GLU B CA 1
ATOM 778 C C . GLU B 1 27 ? 6.641 26.053 27.142 1.00 32.82 35 GLU B C 1
ATOM 779 O O . GLU B 1 27 ? 5.654 25.793 27.829 1.00 31.26 35 GLU B O 1
ATOM 785 N N . PHE B 1 28 ? 7.388 25.114 26.578 1.00 29.88 36 PHE B N 1
ATOM 786 C CA . PHE B 1 28 ? 7.108 23.688 26.730 1.00 28.69 36 PHE B CA 1
ATOM 787 C C . PHE B 1 28 ? 7.201 23.269 28.204 1.00 30.56 36 PHE B C 1
ATOM 788 O O . PHE B 1 28 ? 6.402 22.461 28.697 1.00 31.15 36 PHE B O 1
ATOM 796 N N . LYS B 1 29 ? 8.164 23.836 28.917 1.00 30.44 37 LYS B N 1
ATOM 797 C CA . LYS B 1 29 ? 8.401 23.413 30.298 1.00 35.30 37 LYS B CA 1
ATOM 798 C C . LYS B 1 29 ? 7.504 24.079 31.340 1.00 36.37 37 LYS B C 1
ATOM 799 O O . LYS B 1 29 ? 7.155 23.472 32.352 1.00 31.00 37 LYS B O 1
ATOM 805 N N . GLN B 1 30 ? 7.114 25.320 31.095 1.00 36.55 38 GLN B N 1
ATOM 806 C CA . GLN B 1 30 ? 6.298 26.018 32.073 1.00 37.79 38 GLN B CA 1
ATOM 807 C C . GLN B 1 30 ? 4.818 25.909 31.735 1.00 39.24 38 GLN B C 1
ATOM 808 O O . GLN B 1 30 ? 3.962 25.922 32.626 1.00 37.95 38 GLN B O 1
ATOM 814 N N . ASN B 1 31 ? 4.514 25.794 30.446 1.00 38.60 39 ASN B N 1
ATOM 815 C CA . ASN B 1 31 ? 3.130 25.612 30.016 1.00 38.01 39 ASN B CA 1
ATOM 816 C C . ASN B 1 31 ? 2.945 24.231 29.392 1.00 40.75 39 ASN B C 1
ATOM 817 O O . ASN B 1 31 ? 3.797 23.352 29.533 1.00 44.19 39 ASN B O 1
ATOM 822 N N . GLY B 1 32 ? 1.839 24.035 28.691 1.00 38.50 40 GLY B N 1
ATOM 823 C CA . GLY B 1 32 ? 1.654 22.785 27.983 1.00 44.54 40 GLY B CA 1
ATOM 824 C C . GLY B 1 32 ? 2.235 22.852 26.583 1.00 40.47 40 GLY B C 1
ATOM 825 O O . GLY B 1 32 ? 3.331 23.387 26.354 1.00 34.54 40 GLY B O 1
ATOM 826 N N . GLY B 1 33 ? 1.493 22.295 25.639 1.00 41.51 41 GLY B N 1
ATOM 827 C CA . GLY B 1 33 ? 1.811 22.468 24.239 1.00 41.47 41 GLY B CA 1
ATOM 828 C C . GLY B 1 33 ? 2.852 21.513 23.694 1.00 34.42 41 GLY B C 1
ATOM 829 O O . GLY B 1 33 ? 3.165 20.474 24.294 1.00 32.19 41 GLY B O 1
ATOM 830 N N . LYS B 1 34 ? 3.393 21.895 22.542 1.00 32.22 42 LYS B N 1
ATOM 831 C CA . LYS B 1 34 ? 4.169 20.996 21.708 1.00 24.17 42 LYS B CA 1
ATOM 832 C C . LYS B 1 34 ? 5.562 20.729 22.220 1.00 16.08 42 LYS B C 1
ATOM 833 O O . LYS B 1 34 ? 6.284 21.647 22.578 1.00 19.12 42 LYS B O 1
ATOM 839 N N . PRO B 1 35 ? 5.941 19.449 22.236 1.00 16.29 43 PRO B N 1
ATOM 840 C CA . PRO B 1 35 ? 7.285 18.994 22.583 1.00 14.50 43 PRO B CA 1
ATOM 841 C C . PRO B 1 35 ? 8.240 19.135 21.397 1.00 11.62 43 PRO B C 1
ATOM 842 O O . PRO B 1 35 ? 9.382 18.718 21.526 1.00 12.15 43 PRO B O 1
ATOM 846 N N . TYR B 1 36 ? 7.780 19.715 20.286 1.00 12.81 44 TYR B N 1
ATOM 847 C CA . TYR B 1 36 ? 8.616 19.876 19.083 1.00 11.76 44 TYR B CA 1
ATOM 848 C C . TYR B 1 36 ? 8.449 21.279 18.488 1.00 12.86 44 TYR B C 1
ATOM 849 O O . TYR B 1 36 ? 7.551 22.039 18.869 1.00 14.11 44 TYR B O 1
ATOM 858 N N . LEU B 1 37 ? 9.315 21.605 17.542 1.00 9.86 45 LEU B N 1
ATOM 859 C CA . LEU B 1 37 ? 9.170 22.795 16.725 1.00 12.29 45 LEU B CA 1
ATOM 860 C C . LEU B 1 37 ? 9.344 22.377 15.268 1.00 15.43 45 LEU B C 1
ATOM 861 O O . LEU B 1 37 ? 10.346 21.742 14.941 1.00 11.29 45 LEU B O 1
ATOM 866 N N . SER B 1 38 ? 8.390 22.716 14.397 1.00 10.62 46 SER B N 1
ATOM 867 C CA . SER B 1 38 ? 8.576 22.449 12.975 1.00 12.14 46 SER B CA 1
ATOM 868 C C . SER B 1 38 ? 9.294 23.626 12.335 1.00 12.72 46 SER B C 1
ATOM 869 O O . SER B 1 38 ? 9.026 24.802 12.646 1.00 10.28 46 SER B O 1
ATOM 872 N N . VAL B 1 39 ? 10.245 23.302 11.462 1.00 12.37 47 VAL B N 1
ATOM 873 C CA . VAL B 1 39 ? 11.126 24.310 10.878 1.00 7.58 47 VAL B CA 1
ATOM 874 C C . VAL B 1 39 ? 11.179 24.110 9.367 1.00 12.19 47 VAL B C 1
ATOM 875 O O . VAL B 1 39 ? 11.410 22.993 8.898 1.00 9.89 47 VAL B O 1
ATOM 879 N N . ILE B 1 40 ? 10.930 25.185 8.621 1.00 8.98 48 ILE B N 1
ATOM 880 C CA . ILE B 1 40 ? 11.018 25.162 7.152 1.00 10.98 48 ILE B CA 1
ATOM 881 C C . ILE B 1 40 ? 12.380 25.670 6.716 1.00 9.28 48 ILE B C 1
ATOM 882 O O . ILE B 1 40 ? 12.748 26.799 7.037 1.00 12.55 48 ILE B O 1
ATOM 887 N N . THR B 1 41 ? 13.143 24.816 6.032 1.00 12.46 49 THR B N 1
ATOM 888 C CA . THR B 1 41 ? 14.527 25.121 5.668 1.00 11.29 49 THR B CA 1
ATOM 889 C C . THR B 1 41 ? 14.734 25.277 4.166 1.00 11.57 49 THR B C 1
ATOM 890 O O . THR B 1 41 ? 15.724 25.871 3.741 1.00 14.59 49 THR B O 1
ATOM 894 N N . GLY B 1 42 ? 13.814 24.729 3.375 1.00 13.90 50 GLY B N 1
ATOM 895 C CA . GLY B 1 42 ? 14.071 24.493 1.955 1.00 14.49 50 GLY B CA 1
ATOM 896 C C . GLY B 1 42 ? 14.809 23.169 1.747 1.00 10.68 50 GLY B C 1
ATOM 897 O O . GLY B 1 42 ? 15.271 22.557 2.703 1.00 13.83 50 GLY B O 1
ATOM 898 N N . ARG B 1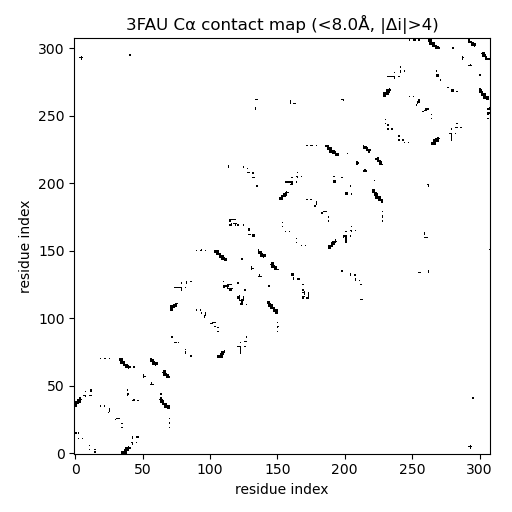 43 ? 14.916 22.715 0.506 1.00 13.41 51 ARG B N 1
ATOM 899 C CA . ARG B 1 43 ? 15.441 21.381 0.234 1.00 15.51 51 ARG B CA 1
ATOM 900 C C . ARG B 1 43 ? 16.895 21.364 -0.226 1.00 14.52 51 ARG B C 1
ATOM 901 O O . ARG B 1 43 ? 17.446 20.296 -0.477 1.00 15.70 51 ARG B O 1
ATOM 909 N N . GLY B 1 44 ? 17.501 22.542 -0.367 1.00 14.68 52 GLY B N 1
ATOM 910 C CA . GLY B 1 44 ? 18.863 22.642 -0.878 1.00 14.52 52 GLY B CA 1
ATOM 911 C C . GLY B 1 44 ? 19.845 21.851 -0.022 1.00 17.10 52 GLY B C 1
ATOM 912 O O . GLY B 1 44 ? 19.891 22.038 1.186 1.00 17.87 52 GLY B O 1
ATOM 913 N N . ASN B 1 45 ? 20.640 20.971 -0.633 1.00 13.22 53 ASN B N 1
ATOM 914 C CA . ASN B 1 45 ? 21.487 20.077 0.166 1.00 15.12 53 ASN B CA 1
ATOM 915 C C . ASN B 1 45 ? 22.957 20.482 0.370 1.00 17.36 53 ASN B C 1
ATOM 916 O O . ASN B 1 45 ? 23.607 20.029 1.310 1.00 20.29 53 ASN B O 1
ATOM 921 N N . HIS B 1 46 ? 23.485 21.306 -0.520 1.00 13.41 54 HIS B N 1
ATOM 922 C CA . HIS B 1 46 ? 24.920 21.581 -0.518 1.00 13.90 54 HIS B CA 1
ATOM 923 C C . HIS B 1 46 ? 25.229 22.955 0.022 1.00 12.97 54 HIS B C 1
ATOM 924 O O . HIS B 1 46 ? 24.373 23.819 0.046 1.00 12.33 54 HIS B O 1
ATOM 931 N N . SER B 1 47 ? 26.475 23.155 0.450 1.00 12.92 55 SER B N 1
ATOM 932 C CA . SER B 1 47 ? 26.985 24.513 0.619 1.00 15.86 55 SER B CA 1
ATOM 933 C C . SER B 1 47 ? 27.200 25.137 -0.776 1.00 16.58 55 SER B C 1
ATOM 934 O O . SER B 1 47 ? 27.228 24.431 -1.779 1.00 11.96 55 SER B O 1
ATOM 937 N N . GLN B 1 48 ? 27.349 26.457 -0.820 1.00 15.50 56 GLN B N 1
ATOM 938 C CA . GLN B 1 48 ? 27.634 27.178 -2.061 1.00 20.04 56 GLN B CA 1
ATOM 939 C C . GLN B 1 48 ? 28.839 28.076 -1.774 1.00 19.50 56 GLN B C 1
ATOM 940 O O . GLN B 1 48 ? 28.737 29.025 -1.006 1.00 19.11 56 GLN B O 1
ATOM 946 N N . GLY B 1 49 ? 29.985 27.756 -2.360 1.00 20.53 57 GLY B N 1
ATOM 947 C CA . GLY B 1 49 ? 31.208 28.461 -2.024 1.00 26.41 57 GLY B CA 1
ATOM 948 C C . GLY B 1 49 ? 31.647 28.203 -0.587 1.00 25.15 57 GLY B C 1
ATOM 949 O O . GLY B 1 49 ? 32.282 29.052 0.046 1.00 23.33 57 GLY B O 1
ATOM 950 N N . GLY B 1 50 ? 31.334 27.013 -0.080 1.00 18.50 58 GLY B N 1
ATOM 951 C CA . GLY B 1 50 ? 31.654 26.651 1.290 1.00 19.57 58 GLY B CA 1
ATOM 952 C C . GLY B 1 50 ? 30.683 27.213 2.322 1.00 20.77 58 GLY B C 1
ATOM 953 O O . GLY B 1 50 ? 30.824 26.947 3.515 1.00 20.29 58 GLY B O 1
ATOM 954 N N . VAL B 1 51 ? 29.711 27.997 1.870 1.00 15.99 59 VAL B N 1
ATOM 955 C CA . VAL B 1 51 ? 28.745 28.629 2.764 1.00 19.94 59 VAL B CA 1
ATOM 956 C C . VAL B 1 51 ? 27.450 27.806 2.794 1.00 15.91 59 VAL B C 1
ATOM 957 O O . VAL B 1 51 ? 26.815 27.616 1.770 1.00 16.70 59 VAL B O 1
ATOM 961 N N . ALA B 1 52 ? 27.077 27.305 3.968 1.00 17.75 60 ALA B N 1
ATOM 962 C CA . ALA B 1 52 ? 25.895 26.440 4.096 1.00 15.99 60 ALA B CA 1
ATOM 963 C C . ALA B 1 52 ? 24.638 27.085 3.542 1.00 17.39 60 ALA B C 1
ATOM 964 O O . ALA B 1 52 ? 24.342 28.238 3.875 1.00 15.83 60 ALA B O 1
ATOM 966 N N . ARG B 1 53 ? 23.896 26.338 2.718 1.00 13.70 61 ARG B N 1
ATOM 967 C CA . ARG B 1 53 ? 22.507 26.672 2.447 1.00 14.17 61 ARG B CA 1
ATOM 968 C C . ARG B 1 53 ? 21.759 26.482 3.753 1.00 13.58 61 ARG B C 1
ATOM 969 O O . ARG B 1 53 ? 22.330 25.959 4.723 1.00 11.06 61 ARG B O 1
ATOM 977 N N . ILE B 1 54 ? 20.489 26.890 3.798 1.00 10.93 62 ILE B N 1
ATOM 978 C CA . ILE B 1 54 ? 19.779 26.885 5.077 1.00 12.09 62 ILE B CA 1
ATOM 979 C C . ILE B 1 54 ? 19.611 25.469 5.613 1.00 11.32 62 ILE B C 1
ATOM 980 O O . ILE B 1 54 ? 19.835 25.221 6.794 1.00 9.76 62 ILE B O 1
ATOM 985 N N . LYS B 1 55 ? 19.227 24.532 4.751 1.00 12.29 63 LYS B N 1
ATOM 986 C CA . LYS B 1 55 ? 19.042 23.149 5.223 1.00 10.03 63 LYS B CA 1
ATOM 987 C C . LYS B 1 55 ? 20.309 22.531 5.891 1.00 8.68 63 LYS B C 1
ATOM 988 O O . LYS B 1 55 ? 20.237 22.046 7.011 1.00 8.82 63 LYS B O 1
ATOM 994 N N . PRO B 1 56 ? 21.460 22.566 5.212 1.00 7.76 64 PRO B N 1
ATOM 995 C CA . PRO B 1 56 ? 22.686 22.057 5.856 1.00 9.52 64 PRO B CA 1
ATOM 996 C C . PRO B 1 56 ? 23.065 22.853 7.104 1.00 9.35 64 PRO B C 1
ATOM 997 O O . PRO B 1 56 ? 23.484 22.268 8.110 1.00 10.19 64 PRO B O 1
ATOM 1001 N N . ALA B 1 57 ? 22.908 24.175 7.071 1.00 8.19 65 ALA B N 1
ATOM 1002 C CA . ALA B 1 57 ? 23.239 24.973 8.250 1.00 10.94 65 ALA B CA 1
ATOM 1003 C C . ALA B 1 57 ? 22.405 24.561 9.465 1.00 11.12 65 ALA B C 1
ATOM 1004 O O . ALA B 1 57 ? 22.932 24.393 10.576 1.00 9.52 65 ALA B O 1
ATOM 1006 N N . VAL B 1 58 ? 21.101 24.393 9.250 1.00 9.11 66 VAL B N 1
ATOM 1007 C CA . VAL B 1 58 ? 20.194 24.015 10.323 1.00 8.39 66 VAL B CA 1
ATOM 1008 C C . VAL B 1 58 ? 20.470 22.601 10.785 1.00 7.49 66 VAL B C 1
ATOM 1009 O O . VAL B 1 58 ? 20.563 22.336 11.975 1.00 11.09 66 VAL B O 1
ATOM 1013 N N . ILE B 1 59 ? 20.590 21.684 9.837 1.00 8.51 67 ILE B N 1
ATOM 1014 C CA . ILE B 1 59 ? 20.783 20.280 10.200 1.00 10.19 67 ILE B CA 1
ATOM 1015 C C . ILE B 1 59 ? 22.153 20.065 10.888 1.00 8.24 67 ILE B C 1
ATOM 1016 O O . ILE B 1 59 ? 22.256 19.352 11.893 1.00 8.83 67 ILE B O 1
ATOM 1021 N N . LYS B 1 60 ? 23.194 20.718 10.378 1.00 8.53 68 LYS B N 1
ATOM 1022 C CA . LYS B 1 60 ? 24.487 20.669 11.059 1.00 11.47 68 LYS B CA 1
ATOM 1023 C C . LYS B 1 60 ? 24.358 21.139 12.505 1.00 10.73 68 LYS B C 1
ATOM 1024 O O . LYS B 1 60 ? 24.894 20.517 13.441 1.00 10.25 68 LYS B O 1
ATOM 1030 N N . TYR B 1 61 ? 23.642 22.239 12.691 1.00 11.35 69 TYR B N 1
ATOM 1031 C CA . TYR B 1 61 ? 23.441 22.770 14.028 1.00 11.04 69 TYR B CA 1
ATOM 1032 C C . TYR B 1 61 ? 22.710 21.773 14.908 1.00 11.21 69 TYR B C 1
ATOM 1033 O O . TYR B 1 61 ? 23.117 21.513 16.043 1.00 11.27 69 TYR B O 1
ATOM 1042 N N . LEU B 1 62 ? 21.628 21.207 14.383 1.00 9.98 70 LEU B N 1
ATOM 1043 C CA . LEU B 1 62 ? 20.827 20.281 15.186 1.00 9.17 70 LEU B CA 1
ATOM 1044 C C . LEU B 1 62 ? 21.654 19.059 15.580 1.00 9.77 70 LEU B C 1
ATOM 1045 O O . LEU B 1 62 ? 21.668 18.664 16.751 1.00 10.22 70 LEU B O 1
ATOM 1050 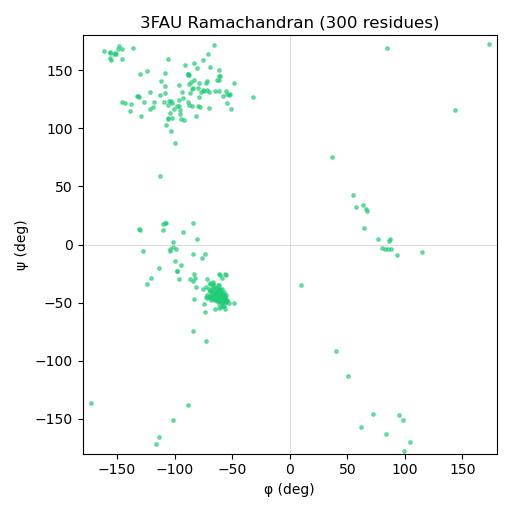N N . ILE B 1 63 ? 22.361 18.474 14.610 1.00 7.65 71 ILE B N 1
ATOM 1051 C CA . ILE B 1 63 ? 23.181 17.289 14.901 1.00 9.12 71 ILE B CA 1
ATOM 1052 C C . ILE B 1 63 ? 24.273 17.620 15.933 1.00 11.84 71 ILE B C 1
ATOM 1053 O O . ILE B 1 63 ? 24.461 16.867 16.887 1.00 12.47 71 ILE B O 1
ATOM 1058 N N . SER B 1 64 ? 24.975 18.737 15.722 1.00 12.45 72 SER B N 1
ATOM 1059 C CA . SER B 1 64 ? 26.061 19.206 16.603 1.00 14.82 72 SER B CA 1
ATOM 1060 C C . SER B 1 64 ? 25.599 19.481 18.032 1.00 15.33 72 SER B C 1
ATOM 1061 O O . SER B 1 64 ? 26.403 19.461 18.962 1.00 14.77 72 SER B O 1
ATOM 1064 N N . HIS B 1 65 ? 24.318 19.791 18.195 1.00 14.19 73 HIS B N 1
ATOM 1065 C CA . HIS B 1 65 ? 23.780 20.181 19.490 1.00 13.07 73 HIS B CA 1
ATOM 1066 C C . HIS B 1 65 ? 22.853 19.121 20.079 1.00 13.72 73 HIS B C 1
ATOM 1067 O O . HIS B 1 65 ? 22.069 19.406 20.981 1.00 13.61 73 HIS B O 1
ATOM 1074 N N . SER B 1 66 ? 22.965 17.904 19.551 1.00 14.30 74 SER B N 1
ATOM 1075 C CA . SER B 1 66 ? 22.292 16.733 20.098 1.00 14.08 74 SER B CA 1
ATOM 1076 C C . SER B 1 66 ? 20.770 16.818 20.036 1.00 13.35 74 SER B C 1
ATOM 1077 O O . SER B 1 66 ? 20.103 16.309 20.927 1.00 13.12 74 SER B O 1
ATOM 1080 N N . PHE B 1 67 ? 20.231 17.455 19.005 1.00 13.23 75 PHE B N 1
ATOM 1081 C CA . PHE B 1 67 ? 18.783 17.471 18.797 1.00 11.03 75 PHE B CA 1
ATOM 1082 C C . PHE B 1 67 ? 18.323 16.236 18.038 1.00 13.81 75 PHE B C 1
ATOM 1083 O O . PHE B 1 67 ? 18.922 15.866 17.039 1.00 14.68 75 PHE B O 1
ATOM 1091 N N . ARG B 1 68 ? 17.258 15.604 18.519 1.00 12.82 76 ARG B N 1
ATOM 1092 C CA . ARG B 1 68 ? 16.543 14.610 17.732 1.00 10.34 76 ARG B CA 1
ATOM 1093 C C . ARG B 1 68 ? 15.627 15.335 16.741 1.00 9.08 76 ARG B C 1
ATOM 1094 O O . ARG B 1 68 ? 14.968 16.297 17.107 1.00 9.91 76 ARG B O 1
ATOM 1102 N N . PHE B 1 69 ? 15.615 14.902 15.487 1.00 10.11 77 PHE B N 1
ATOM 1103 C CA . PHE B 1 69 ? 14.707 15.497 14.507 1.00 9.51 77 PHE B CA 1
ATOM 1104 C C . PHE B 1 69 ? 14.362 14.504 13.412 1.00 8.61 77 PHE B C 1
ATOM 1105 O O . PHE B 1 69 ? 15.035 13.468 13.240 1.00 7.97 77 PHE B O 1
ATOM 1113 N N . SER B 1 70 ? 13.304 14.814 12.670 1.00 8.08 78 SER B N 1
ATOM 1114 C CA . SER B 1 70 ? 12.894 13.964 11.568 1.00 11.21 78 SER B CA 1
ATOM 1115 C C . SER B 1 70 ? 12.244 14.828 10.499 1.00 10.47 78 SER B C 1
ATOM 1116 O O . SER B 1 70 ? 11.962 15.996 10.735 1.00 8.98 78 SER B O 1
ATOM 1119 N N . GLU B 1 71 ? 12.023 14.266 9.326 1.00 6.98 79 GLU B N 1
ATOM 1120 C CA . GLU B 1 71 ? 11.461 15.062 8.242 1.00 10.87 79 GLU B CA 1
ATOM 1121 C C . GLU B 1 71 ? 9.946 14.903 8.226 1.00 10.51 79 GLU B C 1
ATOM 1122 O O . GLU B 1 71 ? 9.439 13.782 8.272 1.00 10.55 79 GLU B O 1
ATOM 1128 N N . ILE B 1 72 ? 9.230 16.018 8.165 1.00 6.83 80 ILE B N 1
ATOM 1129 C CA . ILE B 1 72 ? 7.772 15.963 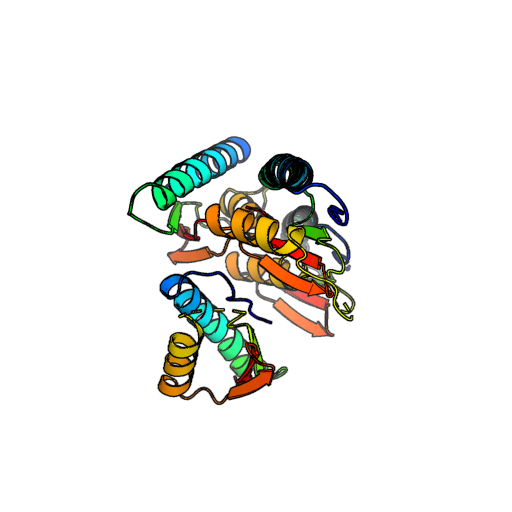8.016 1.00 10.09 80 ILE B CA 1
ATOM 1130 C C . ILE B 1 72 ? 7.443 15.793 6.528 1.00 10.46 80 ILE B C 1
ATOM 1131 O O . ILE B 1 72 ? 6.615 14.969 6.134 1.00 9.78 80 ILE B O 1
ATOM 1136 N N . LYS B 1 73 ? 8.103 16.603 5.715 1.00 9.36 81 LYS B N 1
ATOM 1137 C CA . LYS B 1 73 ? 7.948 16.539 4.263 1.00 10.86 81 LYS B CA 1
ATOM 1138 C C . LYS B 1 73 ? 9.176 17.263 3.713 1.00 11.97 81 LYS B C 1
ATOM 1139 O O . LYS B 1 73 ? 9.871 17.945 4.462 1.00 9.39 81 LYS B O 1
ATOM 1145 N N . PRO B 1 74 ? 9.452 17.121 2.410 1.00 10.65 82 PRO B N 1
ATOM 1146 C CA . PRO B 1 74 ? 10.708 17.729 1.943 1.00 14.90 82 PRO B CA 1
ATOM 1147 C C . PRO B 1 74 ? 10.796 19.218 2.288 1.00 11.44 82 PRO B C 1
ATOM 1148 O O . PRO B 1 74 ? 9.855 19.979 2.055 1.00 13.48 82 PRO B O 1
ATOM 1152 N N . GLY B 1 75 ? 11.915 19.601 2.895 1.00 9.76 83 GLY B N 1
ATOM 1153 C CA . GLY B 1 75 ? 12.157 20.973 3.282 1.00 9.30 83 GLY B CA 1
ATOM 1154 C C . GLY B 1 75 ? 11.603 21.391 4.637 1.00 11.17 83 GLY B C 1
ATOM 1155 O O . GLY B 1 75 ? 11.719 22.555 5.011 1.00 11.69 83 GLY B O 1
ATOM 1156 N N . CYS B 1 76 ? 11.009 20.454 5.373 1.00 8.83 84 CYS B N 1
ATOM 1157 C CA . CYS B 1 76 ? 10.366 20.789 6.649 1.00 7.24 84 CYS B CA 1
ATOM 1158 C C . CYS B 1 76 ? 10.678 19.743 7.693 1.00 8.62 84 CYS B C 1
ATOM 1159 O O . CYS B 1 76 ? 10.341 18.567 7.524 1.00 8.33 84 CYS B O 1
ATOM 1162 N N . LEU B 1 77 ? 11.302 20.183 8.785 1.00 7.84 85 LEU B N 1
ATOM 1163 C CA . LEU B 1 77 ? 11.738 19.277 9.854 1.00 7.30 85 LEU B CA 1
ATOM 1164 C C . LEU B 1 77 ? 10.895 19.409 11.116 1.00 8.82 85 LEU B C 1
ATOM 1165 O O . LEU B 1 77 ? 10.476 20.503 11.468 1.00 9.85 85 LEU B O 1
ATOM 1170 N N . LYS B 1 78 ? 10.730 18.294 11.820 1.00 9.31 86 LYS B N 1
ATOM 1171 C CA . LYS B 1 78 ? 10.180 18.299 13.158 1.00 7.33 86 LYS B CA 1
ATOM 1172 C C . LYS B 1 78 ? 11.345 18.171 14.140 1.00 9.51 86 LYS B C 1
ATOM 1173 O O . LYS B 1 78 ? 12.069 17.177 14.120 1.00 6.72 86 LYS B O 1
ATOM 1179 N N . VAL B 1 79 ? 11.543 19.190 14.965 1.00 6.56 87 VAL B N 1
ATOM 1180 C CA . VAL B 1 79 ? 12.701 19.208 15.876 1.00 8.57 87 VAL B CA 1
ATOM 1181 C C . VAL B 1 79 ? 12.205 19.016 17.297 1.00 7.55 87 VAL B C 1
ATOM 1182 O O . VAL B 1 79 ? 11.370 19.781 17.772 1.00 10.45 87 VAL B O 1
ATOM 1186 N N . MET B 1 80 ? 12.716 17.991 17.963 1.00 8.89 88 MET B N 1
ATOM 1187 C CA . MET B 1 80 ? 12.300 17.700 19.331 1.00 10.18 88 MET B CA 1
ATOM 1188 C C . MET B 1 80 ? 12.977 18.666 20.305 1.00 11.82 88 MET B C 1
ATOM 1189 O O . MET B 1 80 ? 14.182 18.853 20.256 1.00 12.74 88 MET B O 1
ATOM 1194 N N . LEU B 1 81 ? 12.188 19.255 21.202 1.00 12.99 89 LEU B N 1
ATOM 1195 C CA . LEU B 1 81 ? 12.682 20.228 22.178 1.00 13.28 89 LEU B CA 1
ATOM 1196 C C . LEU B 1 81 ? 13.327 19.531 23.365 1.00 15.00 89 LEU B C 1
ATOM 1197 O O . LEU B 1 81 ? 12.979 18.409 23.688 1.00 16.87 89 LEU B O 1
ATOM 1202 N N . LYS B 1 82 ? 14.282 20.208 23.990 1.00 19.94 90 LYS B N 1
ATOM 1203 C CA . LYS B 1 82 ? 14.980 19.712 25.169 1.00 25.47 90 LYS B CA 1
ATOM 1204 C C . LYS B 1 82 ? 14.171 19.919 26.447 1.00 32.14 90 LYS B C 1
ATOM 1205 O O . LYS B 1 82 ? 14.482 19.345 27.489 1.00 37.68 90 LYS B O 1
ATOM 1212 N N . GLY C 1 1 ? 41.223 12.495 -1.334 1.00 50.10 9 GLY C N 1
ATOM 1213 C CA . GLY C 1 1 ? 41.506 11.069 -1.397 1.00 49.76 9 GLY C CA 1
ATOM 1214 C C . GLY C 1 1 ? 40.848 10.341 -0.241 1.00 36.05 9 GLY C C 1
ATOM 1215 O O . GLY C 1 1 ? 40.170 9.322 -0.423 1.00 33.80 9 GLY C O 1
ATOM 1216 N N . SER C 1 2 ? 41.090 10.851 0.960 1.00 30.67 10 SER C N 1
ATOM 1217 C CA . SER C 1 2 ? 40.304 10.481 2.120 1.00 24.06 10 SER C CA 1
ATOM 1218 C C . SER C 1 2 ? 40.148 11.672 3.061 1.00 22.68 10 SER C C 1
ATOM 1219 O O . SER C 1 2 ? 41.136 12.239 3.541 1.00 28.50 10 SER C O 1
ATOM 1222 N N . LEU C 1 3 ? 38.903 12.029 3.335 1.00 13.54 11 LEU C N 1
ATOM 1223 C CA . LEU C 1 3 ? 38.587 13.032 4.350 1.00 9.90 11 LEU C CA 1
ATOM 1224 C C . LEU C 1 3 ? 38.550 12.310 5.689 1.00 11.01 11 LEU C C 1
ATOM 1225 O O . LEU C 1 3 ? 37.736 11.405 5.888 1.00 12.77 11 LEU C O 1
ATOM 1230 N N . ASP C 1 4 ? 39.426 12.718 6.610 1.00 8.45 12 ASP C N 1
ATOM 1231 C CA . ASP C 1 4 ? 39.616 12.016 7.877 1.00 9.08 12 ASP C CA 1
ATOM 1232 C C . ASP C 1 4 ? 39.009 12.847 9.008 1.00 9.72 12 ASP C C 1
ATOM 1233 O O . ASP C 1 4 ? 39.607 13.830 9.435 1.00 8.77 12 ASP C O 1
ATOM 1238 N N . LEU 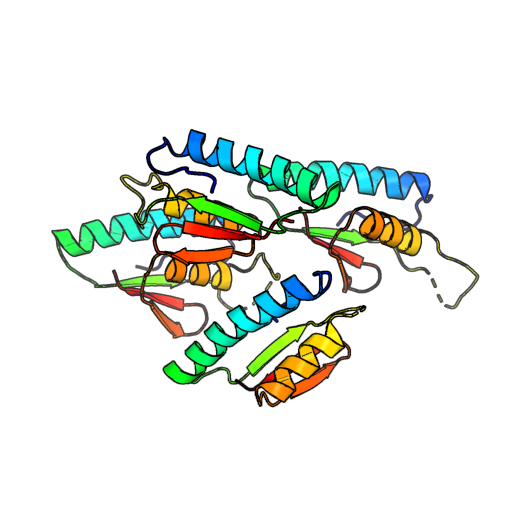C 1 5 ? 37.828 12.448 9.482 1.00 7.52 13 LEU C N 1
ATOM 1239 C CA . LEU C 1 5 ? 37.108 13.193 10.511 1.00 7.53 13 LEU C CA 1
ATOM 1240 C C . LEU C 1 5 ? 37.283 12.625 11.925 1.00 7.76 13 LEU C C 1
ATOM 1241 O O . LEU C 1 5 ? 36.764 13.189 12.891 1.00 8.82 13 LEU C O 1
ATOM 1246 N N . HIS C 1 6 ? 37.988 11.498 12.029 1.00 8.46 14 HIS C N 1
ATOM 1247 C CA . HIS C 1 6 ? 38.246 10.815 13.299 1.00 8.89 14 HIS C CA 1
ATOM 1248 C C . HIS C 1 6 ? 38.885 11.778 14.298 1.00 7.71 14 HIS C C 1
ATOM 1249 O O . HIS C 1 6 ? 39.919 12.354 14.010 1.00 7.07 14 HIS C O 1
ATOM 1256 N N . GLY C 1 7 ? 38.251 11.980 15.458 1.00 6.89 15 GLY C N 1
ATOM 1257 C CA . GLY C 1 7 ? 38.849 12.823 16.489 1.00 9.64 15 GLY C CA 1
ATOM 1258 C C . GLY C 1 7 ? 38.449 14.292 16.485 1.00 8.67 15 GLY C C 1
ATOM 1259 O O . GLY C 1 7 ? 38.776 15.035 17.415 1.00 9.63 15 GLY C O 1
ATOM 1260 N N . LEU C 1 8 ? 37.740 14.725 15.445 1.00 8.03 16 LEU C N 1
ATOM 1261 C CA . LEU C 1 8 ? 37.218 16.092 15.415 1.00 8.26 16 LEU C CA 1
ATOM 1262 C C . LEU C 1 8 ? 36.004 16.231 16.341 1.00 11.25 16 LEU C C 1
ATOM 1263 O O . LEU C 1 8 ? 35.362 15.246 16.662 1.00 12.77 16 LEU C O 1
ATOM 1268 N N . HIS C 1 9 ? 35.687 17.446 16.766 1.00 8.98 17 HIS C N 1
ATOM 1269 C CA . HIS C 1 9 ? 34.356 17.685 17.331 1.00 13.63 17 HIS C CA 1
ATOM 1270 C C . HIS C 1 9 ? 33.298 17.581 16.211 1.00 13.91 17 HIS C C 1
ATOM 1271 O O . HIS C 1 9 ? 33.602 17.773 15.020 1.00 8.54 17 HIS C O 1
ATOM 1278 N N . VAL C 1 10 ? 32.071 17.222 16.581 1.00 11.96 18 VAL C N 1
ATOM 1279 C CA . VAL C 1 10 ? 31.041 16.939 15.575 1.00 10.86 18 VAL C CA 1
ATOM 1280 C C . VAL C 1 10 ? 30.791 18.151 14.673 1.00 8.77 18 VAL C C 1
ATOM 1281 O O . VAL C 1 10 ? 30.666 18.021 13.462 1.00 7.44 18 VAL C O 1
ATOM 1285 N N . ASP C 1 11 ? 30.699 19.339 15.256 1.00 11.33 19 ASP C N 1
ATOM 1286 C CA . ASP C 1 11 ? 30.414 20.522 14.449 1.00 12.15 19 ASP C CA 1
ATOM 1287 C C . ASP C 1 11 ? 31.454 20.725 13.333 1.00 12.85 19 ASP C C 1
ATOM 1288 O O . ASP C 1 11 ? 31.120 20.939 12.160 1.00 8.37 19 ASP C O 1
ATOM 1293 N N . GLU C 1 12 ? 32.724 20.654 13.700 1.00 9.35 20 GLU C N 1
ATOM 1294 C CA . GLU C 1 12 ? 33.795 20.838 12.719 1.00 10.53 20 GLU C CA 1
ATOM 1295 C C . GLU C 1 12 ? 33.823 19.701 11.683 1.00 7.32 20 GLU C C 1
ATOM 1296 O O . GLU C 1 12 ? 34.121 19.925 10.517 1.00 9.10 20 GLU C O 1
ATOM 1302 N N . ALA C 1 13 ? 33.547 18.485 12.135 1.00 9.21 21 ALA C N 1
ATOM 1303 C CA . ALA C 1 13 ? 33.504 17.323 11.268 1.00 11.20 21 ALA C CA 1
ATOM 1304 C C . ALA C 1 13 ? 32.439 17.513 10.177 1.00 10.73 21 ALA C C 1
ATOM 1305 O O . ALA C 1 13 ? 32.710 17.306 8.994 1.00 8.42 21 ALA C O 1
ATOM 1307 N N . LEU C 1 14 ? 31.234 17.911 10.583 1.00 9.41 22 LEU C N 1
ATOM 1308 C CA . LEU C 1 14 ? 30.175 18.156 9.604 1.00 9.98 22 LEU C CA 1
ATOM 1309 C C . LEU C 1 14 ? 30.478 19.352 8.711 1.00 10.55 22 LEU C C 1
ATOM 1310 O O . LEU C 1 14 ? 30.101 19.371 7.544 1.00 9.83 22 LEU C O 1
ATOM 1315 N N . GLU C 1 15 ? 31.172 20.353 9.253 1.00 11.58 23 GLU C N 1
ATOM 1316 C CA . GLU C 1 15 ? 31.586 21.494 8.441 1.00 9.42 23 GLU C CA 1
ATOM 1317 C C . GLU C 1 15 ? 32.529 21.064 7.318 1.00 12.78 23 GLU C C 1
ATOM 1318 O O . GLU C 1 15 ? 32.360 21.463 6.171 1.00 8.51 23 GLU C O 1
ATOM 1324 N N . HIS C 1 16 ? 33.533 20.258 7.648 1.00 9.63 24 HIS C N 1
ATOM 1325 C CA . HIS C 1 16 ? 34.451 19.736 6.631 1.00 9.16 24 HIS C CA 1
ATOM 1326 C C . HIS C 1 16 ? 33.756 18.838 5.622 1.00 9.58 24 HIS C C 1
ATOM 1327 O O . HIS C 1 16 ? 34.021 18.923 4.417 1.00 10.39 24 HIS C O 1
ATOM 1334 N N . LEU C 1 17 ? 32.897 17.959 6.133 1.00 8.49 25 LEU C N 1
ATOM 1335 C CA . LEU C 1 17 ? 32.105 17.067 5.288 1.00 7.62 25 LEU C CA 1
ATOM 1336 C C . LEU C 1 17 ? 31.286 17.860 4.266 1.00 9.16 25 LEU C C 1
ATOM 1337 O O . LEU C 1 17 ? 31.281 17.518 3.098 1.00 8.37 25 LEU C O 1
ATOM 1342 N N . MET C 1 18 ? 30.603 18.915 4.706 1.00 7.29 26 MET C N 1
ATOM 1343 C CA . MET C 1 18 ? 29.796 19.728 3.791 1.00 9.38 26 MET C CA 1
ATOM 1344 C C . MET C 1 18 ? 30.674 20.375 2.706 1.00 10.46 26 MET C C 1
ATOM 1345 O O . MET C 1 18 ? 30.437 20.225 1.500 1.00 9.40 26 MET C O 1
ATOM 1350 N N . ARG C 1 19 ? 31.691 21.098 3.141 1.00 10.70 27 ARG C N 1
ATOM 1351 C CA . ARG C 1 19 ? 32.557 21.812 2.199 1.00 13.48 27 ARG C CA 1
ATOM 1352 C C . ARG C 1 19 ? 33.241 20.877 1.189 1.00 10.63 27 ARG C C 1
ATOM 1353 O O . ARG C 1 19 ? 33.339 21.175 -0.003 1.00 10.60 27 ARG C O 1
ATOM 1361 N N . VAL C 1 20 ? 33.700 19.739 1.665 1.00 9.33 28 VAL C N 1
ATOM 1362 C CA . VAL C 1 20 ? 34.388 18.814 0.784 1.00 11.10 28 VAL C CA 1
ATOM 1363 C C . VAL C 1 20 ? 33.413 18.118 -0.180 1.00 13.11 28 VAL C C 1
ATOM 1364 O O . VAL C 1 20 ? 33.746 17.867 -1.335 1.00 12.53 28 VAL C O 1
ATOM 1368 N N . LEU C 1 21 ? 32.214 17.802 0.289 1.00 10.67 29 LEU C N 1
ATOM 1369 C CA . LEU C 1 21 ? 31.210 17.234 -0.625 1.00 10.22 29 LEU C CA 1
ATOM 1370 C C . LEU C 1 21 ? 30.866 18.228 -1.733 1.00 10.78 29 LEU C C 1
ATOM 1371 O O . LEU C 1 21 ? 30.723 17.838 -2.888 1.00 12.43 29 LEU C O 1
ATOM 1376 N N . GLU C 1 22 ? 30.726 19.507 -1.391 1.00 9.96 30 GLU C N 1
ATOM 1377 C CA . GLU C 1 22 ? 30.464 20.512 -2.416 1.00 14.56 30 GLU C CA 1
ATOM 1378 C C . GLU C 1 22 ? 31.598 20.542 -3.439 1.00 15.77 30 GLU C C 1
ATOM 1379 O O . GLU C 1 22 ? 31.392 20.438 -4.661 1.00 15.48 30 GLU C O 1
ATOM 1385 N N . LYS C 1 23 ? 32.806 20.705 -2.924 1.00 11.17 31 LYS C N 1
ATOM 1386 C CA . LYS C 1 23 ? 33.997 20.794 -3.763 1.00 16.21 31 LYS C CA 1
ATOM 1387 C C . LYS C 1 23 ? 34.222 19.564 -4.651 1.00 16.24 31 LYS C C 1
ATOM 1388 O O . LYS C 1 23 ? 34.501 19.710 -5.831 1.00 18.18 31 LYS C O 1
ATOM 1394 N N . LYS C 1 24 ? 34.133 18.367 -4.081 1.00 13.36 32 LYS C N 1
ATOM 1395 C CA . LYS C 1 24 ? 34.349 17.139 -4.838 1.00 18.93 32 LYS C CA 1
ATOM 1396 C C . LYS C 1 24 ? 33.212 16.911 -5.838 1.00 18.17 32 LYS C C 1
ATOM 1397 O O . LYS C 1 24 ? 33.417 16.374 -6.917 1.00 18.24 32 LYS C O 1
ATOM 1403 N N . THR C 1 25 ? 32.008 17.329 -5.477 1.00 18.30 33 THR C N 1
ATOM 1404 C CA . THR C 1 25 ? 30.880 17.228 -6.408 1.00 18.06 33 THR C CA 1
ATOM 1405 C C . THR C 1 25 ? 31.037 18.185 -7.590 1.00 24.35 33 THR C C 1
ATOM 1406 O O . THR C 1 25 ? 30.851 17.794 -8.753 1.00 26.47 33 THR C O 1
ATOM 1410 N N . GLU C 1 26 ? 31.396 19.431 -7.302 1.00 24.02 34 GLU C N 1
ATOM 1411 C CA . GLU C 1 26 ? 31.591 20.415 -8.358 1.00 25.41 34 GLU C CA 1
ATOM 1412 C C . GLU C 1 26 ? 32.657 19.926 -9.336 1.00 29.24 34 GLU C C 1
ATOM 1413 O O . GLU C 1 26 ? 32.504 20.035 -10.559 1.00 24.53 34 GLU C O 1
ATOM 1419 N N . GLU C 1 27 ? 33.734 19.376 -8.787 1.00 21.20 35 GLU C N 1
ATOM 1420 C CA . GLU C 1 27 ? 34.814 18.831 -9.599 1.00 25.14 35 GLU C CA 1
ATOM 1421 C C . GLU C 1 27 ? 34.415 17.611 -10.441 1.00 31.74 35 GLU C C 1
ATOM 1422 O O . GLU C 1 27 ? 34.737 17.542 -11.633 1.00 28.53 35 GLU C O 1
ATOM 1428 N N . PHE C 1 28 ? 33.741 16.646 -9.818 1.00 25.32 36 PHE C N 1
ATOM 1429 C CA . PHE C 1 28 ? 33.372 15.413 -10.504 1.00 29.34 36 PHE C CA 1
ATOM 1430 C C . PHE C 1 28 ? 32.457 15.708 -11.682 1.00 30.40 36 PHE C C 1
ATOM 1431 O O . PHE C 1 28 ? 32.516 15.035 -12.713 1.00 30.74 36 PHE C O 1
ATOM 1439 N N . LYS C 1 29 ? 31.603 16.712 -11.532 1.00 28.77 37 LYS C N 1
ATOM 1440 C CA . LYS C 1 29 ? 30.659 17.017 -12.596 1.00 34.33 37 LYS C CA 1
ATOM 1441 C C . LYS C 1 29 ? 31.299 17.850 -13.709 1.00 35.71 37 LYS C C 1
ATOM 1442 O O . LYS C 1 29 ? 31.010 17.633 -14.883 1.00 37.76 37 LYS C O 1
ATOM 1448 N N . GLN C 1 30 ? 32.199 18.763 -13.355 1.00 29.94 38 GLN C N 1
ATOM 1449 C CA . GLN C 1 30 ? 32.925 19.507 -14.381 1.00 28.38 38 GLN C CA 1
ATOM 1450 C C . GLN C 1 30 ? 33.969 18.647 -15.123 1.00 28.95 38 GLN C C 1
ATOM 1451 O O . GLN C 1 30 ? 34.024 18.669 -16.351 1.00 32.15 38 GLN C O 1
ATOM 1457 N N . ASN C 1 31 ? 34.781 17.871 -14.406 1.00 26.33 39 ASN C N 1
ATOM 1458 C CA . ASN C 1 31 ? 35.856 17.137 -15.081 1.00 25.08 39 ASN C CA 1
ATOM 1459 C C . ASN C 1 31 ? 35.962 15.637 -14.761 1.00 31.04 39 ASN C C 1
ATOM 1460 O O . ASN C 1 31 ? 36.946 14.975 -15.119 1.00 27.04 39 ASN C O 1
ATOM 1465 N N . GLY C 1 32 ? 34.929 15.097 -14.116 1.00 29.93 40 GLY C N 1
ATOM 1466 C CA . GLY C 1 32 ? 34.851 13.672 -13.876 1.00 27.13 40 GLY C CA 1
ATOM 1467 C C . GLY C 1 32 ? 35.817 13.173 -12.825 1.00 30.51 40 GLY C C 1
ATOM 1468 O O . GLY C 1 32 ? 36.119 13.870 -11.856 1.00 32.63 40 GLY C O 1
ATOM 1469 N N . GLY C 1 33 ? 36.309 11.956 -13.028 1.00 30.63 41 GLY C N 1
ATOM 1470 C CA . GLY C 1 33 ? 37.203 11.324 -12.081 1.00 34.43 41 GLY C CA 1
ATOM 1471 C C . GLY C 1 33 ? 36.442 10.371 -11.181 1.00 34.74 41 GLY C C 1
ATOM 1472 O O . GLY C 1 33 ? 35.429 9.808 -11.577 1.00 29.47 41 GLY C O 1
ATOM 1473 N N . LYS C 1 34 ? 36.933 10.189 -9.961 1.00 31.88 42 LYS C N 1
ATOM 1474 C CA . LYS C 1 34 ? 36.314 9.271 -9.025 1.00 33.55 42 LYS C CA 1
ATOM 1475 C C . LYS C 1 34 ? 34.918 9.762 -8.648 1.00 22.72 42 LYS C C 1
ATOM 1476 O O . LYS C 1 34 ? 34.735 10.933 -8.330 1.00 23.26 42 LYS C O 1
ATOM 1482 N N . PRO C 1 35 ? 33.924 8.863 -8.701 1.00 29.26 43 PRO C N 1
ATOM 1483 C CA . PRO C 1 35 ? 32.519 9.198 -8.441 1.00 27.73 43 PRO C CA 1
ATOM 1484 C C . PRO C 1 35 ? 32.148 9.187 -6.954 1.00 23.18 43 PRO C C 1
ATOM 1485 O O . PRO C 1 35 ? 30.970 9.105 -6.619 1.00 21.81 43 PRO C O 1
ATOM 1489 N N . TYR C 1 36 ? 33.130 9.259 -6.071 1.00 24.56 44 TYR C N 1
ATOM 1490 C CA . TYR C 1 36 ? 32.834 9.132 -4.652 1.00 22.41 44 TYR C CA 1
ATOM 1491 C C . TYR C 1 36 ? 33.884 9.812 -3.785 1.00 21.32 44 TYR C C 1
ATOM 1492 O O . TYR C 1 36 ? 35.017 10.025 -4.205 1.00 22.96 44 TYR C O 1
ATOM 1501 N N . LEU C 1 37 ? 33.485 10.117 -2.557 1.00 18.72 45 LEU C N 1
ATOM 1502 C CA . LEU C 1 37 ? 34.385 10.655 -1.544 1.00 15.83 45 LEU C CA 1
ATOM 1503 C C . LEU C 1 37 ? 34.540 9.620 -0.444 1.00 16.55 45 LEU C C 1
ATOM 1504 O O . LEU C 1 37 ? 33.547 9.130 0.091 1.00 14.22 45 LEU C O 1
ATOM 1509 N N . SER C 1 38 ? 35.787 9.297 -0.102 1.00 13.95 46 SER C N 1
ATOM 1510 C CA . SER C 1 38 ? 36.056 8.408 1.012 1.00 15.41 46 SER C CA 1
ATOM 1511 C C . SER C 1 38 ? 36.153 9.233 2.294 1.00 13.49 46 SER C C 1
ATOM 1512 O O . SER C 1 38 ? 36.962 10.148 2.386 1.00 13.79 46 SER C O 1
ATOM 1515 N N . VAL C 1 39 ? 35.311 8.900 3.264 1.00 13.00 47 VAL C N 1
ATOM 1516 C CA . VAL C 1 39 ? 35.253 9.604 4.533 1.00 11.40 47 VAL C CA 1
ATOM 1517 C C . VAL C 1 39 ? 35.606 8.633 5.654 1.00 10.88 47 VAL C C 1
ATOM 1518 O O . VAL C 1 39 ? 34.983 7.589 5.787 1.00 13.17 47 VAL C O 1
ATOM 1522 N N . ILE C 1 40 ? 36.635 8.959 6.426 1.00 9.07 48 ILE C N 1
ATOM 1523 C CA . ILE C 1 40 ? 36.986 8.169 7.596 1.00 10.18 48 ILE C CA 1
ATOM 1524 C C . ILE C 1 40 ? 36.339 8.807 8.812 1.00 9.17 48 ILE C C 1
ATOM 1525 O O . ILE C 1 40 ? 36.671 9.934 9.155 1.00 11.51 48 ILE C O 1
ATOM 1530 N N . THR C 1 41 ? 35.411 8.094 9.446 1.00 8.62 49 THR C N 1
ATOM 1531 C CA . THR C 1 41 ? 34.720 8.611 10.626 1.00 9.16 49 THR C CA 1
ATOM 1532 C C . THR C 1 41 ? 35.382 8.172 11.928 1.00 10.87 49 THR C C 1
ATOM 1533 O O . THR C 1 41 ? 35.124 8.734 12.996 1.00 11.95 49 THR C O 1
ATOM 1537 N N . GLY C 1 42 ? 36.215 7.144 11.848 1.00 11.23 50 GLY C N 1
ATOM 1538 C CA . GLY C 1 42 ? 36.765 6.561 13.058 1.00 12.42 50 GLY C CA 1
ATOM 1539 C C . GLY C 1 42 ? 37.553 5.308 12.769 1.00 11.68 50 GLY C C 1
ATOM 1540 O O . GLY C 1 42 ? 37.605 4.834 11.634 1.00 13.27 50 GLY C O 1
ATOM 1541 N N . ARG C 1 43 ? 38.217 4.806 13.803 1.00 16.31 51 ARG C N 1
ATOM 1542 C CA . ARG C 1 43 ? 39.066 3.634 13.679 1.00 16.66 51 ARG C CA 1
ATOM 1543 C C . ARG C 1 43 ? 38.689 2.665 14.801 1.00 21.75 51 ARG C C 1
ATOM 1544 O O . ARG C 1 43 ? 39.394 1.698 15.074 1.00 27.39 51 ARG C O 1
ATOM 1552 N N . GLY C 1 44 ? 37.554 2.937 15.432 1.00 25.88 52 GLY C N 1
ATOM 1553 C CA . GLY C 1 44 ? 37.008 2.078 16.466 1.00 25.00 52 GLY C CA 1
ATOM 1554 C C . GLY C 1 44 ? 36.360 2.914 17.550 1.00 29.01 52 GLY C C 1
ATOM 1555 O O . GLY C 1 44 ? 35.388 3.634 17.290 1.00 35.20 52 GLY C O 1
ATOM 1556 N N . GLY C 1 49 ? 31.086 7.401 23.782 1.00 46.03 57 GLY C N 1
ATOM 1557 C CA . GLY C 1 49 ? 30.983 8.831 23.548 1.00 44.92 57 GLY C CA 1
ATOM 1558 C C . GLY C 1 49 ? 29.579 9.294 23.197 1.00 40.72 57 GLY C C 1
ATOM 1559 O O . GLY C 1 49 ? 29.331 10.495 23.076 1.00 40.51 57 GLY C O 1
ATOM 1560 N N . GLY C 1 50 ? 28.664 8.341 23.026 1.00 36.01 58 GLY C N 1
ATOM 1561 C CA . GLY C 1 50 ? 27.265 8.653 22.794 1.00 34.02 58 GLY C CA 1
ATOM 1562 C C . GLY C 1 50 ? 27.005 9.657 21.685 1.00 39.38 58 GLY C C 1
ATOM 1563 O O . GLY C 1 50 ? 27.254 9.362 20.507 1.00 38.17 58 GLY C O 1
ATOM 1564 N N . VAL C 1 51 ? 26.498 10.835 22.063 1.00 32.60 59 VAL C N 1
ATOM 1565 C CA . VAL C 1 51 ? 26.163 11.887 21.108 1.00 31.79 59 VAL C CA 1
ATOM 1566 C C . VAL C 1 51 ? 27.403 12.584 20.543 1.00 35.89 59 VAL C C 1
ATOM 1567 O O . VAL C 1 51 ? 27.306 13.404 19.618 1.00 38.05 59 VAL C O 1
ATOM 1571 N N . ALA C 1 52 ? 28.567 12.266 21.100 1.00 31.14 60 ALA C N 1
ATOM 1572 C CA . ALA C 1 52 ? 29.812 12.825 20.601 1.00 32.45 60 ALA C CA 1
ATOM 1573 C C . ALA C 1 52 ? 30.340 12.025 19.413 1.00 30.32 60 ALA C C 1
ATOM 1574 O O . ALA C 1 52 ? 31.310 12.426 18.776 1.00 33.73 60 ALA C O 1
ATOM 1576 N N . ARG C 1 53 ? 29.723 10.884 19.117 1.00 30.65 61 ARG C N 1
ATOM 1577 C CA . ARG C 1 53 ? 30.269 10.021 18.075 1.00 23.14 61 ARG C CA 1
ATOM 1578 C C . ARG C 1 53 ? 30.128 10.610 16.672 1.00 20.47 61 ARG C C 1
ATOM 1579 O O . ARG C 1 53 ? 29.069 11.082 16.268 1.00 16.74 61 ARG C O 1
ATOM 1587 N N . ILE C 1 54 ? 31.236 10.584 15.945 1.00 15.85 62 ILE C N 1
ATOM 1588 C CA . ILE C 1 54 ? 31.312 11.131 14.597 1.00 12.15 62 ILE C CA 1
ATOM 1589 C C . ILE C 1 54 ? 30.477 10.325 13.595 1.00 12.80 62 ILE C C 1
ATOM 1590 O O . ILE C 1 54 ? 29.745 10.892 12.794 1.00 11.90 62 ILE C O 1
ATOM 1595 N N . LYS C 1 55 ? 30.590 9.003 13.630 1.00 15.64 63 LYS C N 1
ATOM 1596 C CA . LYS C 1 55 ? 29.914 8.191 12.625 1.00 16.60 63 LYS C CA 1
ATOM 1597 C C . LYS C 1 55 ? 28.389 8.384 12.581 1.00 12.35 63 LYS C C 1
ATOM 1598 O O . LYS C 1 55 ? 27.827 8.618 11.507 1.00 12.08 63 LYS C O 1
ATOM 1604 N N . PRO C 1 56 ? 27.716 8.316 13.743 1.00 15.87 64 PRO C N 1
ATOM 1605 C CA . PRO C 1 56 ? 26.254 8.517 13.688 1.00 16.06 64 PRO C CA 1
ATOM 1606 C C . PRO C 1 56 ? 25.896 9.932 13.228 1.00 14.12 64 PRO C C 1
ATOM 1607 O O . PRO C 1 56 ? 24.931 10.119 12.490 1.00 12.74 64 PRO C O 1
ATOM 1611 N N . ALA C 1 57 ? 26.671 10.923 13.662 1.00 11.90 65 ALA C N 1
ATOM 1612 C CA . ALA C 1 57 ? 26.467 12.287 13.189 1.00 9.49 65 ALA C CA 1
ATOM 1613 C C . ALA C 1 57 ? 26.594 12.377 11.660 1.00 10.06 65 ALA C C 1
ATOM 1614 O O . ALA C 1 57 ? 25.753 12.977 11.005 1.00 9.39 65 ALA C O 1
ATOM 1616 N N . VAL C 1 58 ? 27.671 11.814 11.109 1.00 10.21 66 VAL C N 1
ATOM 1617 C CA . VAL C 1 58 ? 27.915 11.854 9.664 1.00 11.23 66 VAL C CA 1
ATOM 1618 C C . VAL C 1 58 ? 26.815 11.100 8.915 1.00 13.21 66 VAL C C 1
ATOM 1619 O O . VAL C 1 58 ? 26.308 11.572 7.892 1.00 9.25 66 VAL C O 1
ATOM 1623 N N . ILE C 1 59 ? 26.438 9.924 9.417 1.00 10.81 67 ILE C N 1
ATOM 1624 C CA . ILE C 1 59 ? 25.302 9.208 8.810 1.00 12.44 67 ILE C CA 1
ATOM 1625 C C . ILE C 1 59 ? 24.009 10.041 8.781 1.00 12.12 67 ILE C C 1
ATOM 1626 O O . ILE C 1 59 ? 23.311 10.085 7.764 1.00 13.44 67 ILE C O 1
ATOM 1631 N N . LYS C 1 60 ? 23.681 10.687 9.898 1.00 11.06 68 LYS C N 1
ATOM 1632 C CA . LYS C 1 60 ? 22.451 11.476 9.988 1.00 12.27 68 LYS C CA 1
ATOM 1633 C C . LYS C 1 60 ? 22.489 12.591 8.963 1.00 11.76 68 LYS C C 1
ATOM 1634 O O . LYS C 1 60 ? 21.518 12.816 8.256 1.00 11.04 68 LYS C O 1
ATOM 1640 N N . TYR C 1 61 ? 23.622 13.293 8.908 1.00 9.44 69 TYR C N 1
ATOM 1641 C CA . TYR C 1 61 ? 23.838 14.325 7.914 1.00 10.43 69 TYR C CA 1
ATOM 1642 C C . TYR C 1 61 ? 23.634 13.810 6.488 1.00 10.17 69 TYR C C 1
ATOM 1643 O O . TYR C 1 61 ? 22.945 14.428 5.692 1.00 9.06 69 TYR C O 1
ATOM 1652 N N . LEU C 1 62 ? 24.243 12.679 6.167 1.00 10.96 70 LEU C N 1
ATOM 1653 C CA . LEU C 1 62 ? 24.175 12.170 4.795 1.00 9.31 70 LEU C CA 1
ATOM 1654 C C . LEU C 1 62 ? 22.733 11.805 4.420 1.00 11.19 70 LEU C C 1
ATOM 1655 O O . LEU C 1 62 ? 22.215 12.212 3.371 1.00 13.97 70 LEU C O 1
ATOM 1660 N N . ILE C 1 63 ? 22.070 11.071 5.297 1.00 13.73 71 ILE C N 1
ATOM 1661 C CA . ILE C 1 63 ? 20.724 10.616 5.002 1.00 12.83 71 ILE C CA 1
ATOM 1662 C C . ILE C 1 63 ? 19.761 11.796 4.926 1.00 13.96 71 ILE C C 1
ATOM 1663 O O . ILE C 1 63 ? 18.912 11.822 4.050 1.00 13.90 71 ILE C O 1
ATOM 1668 N N . SER C 1 64 ? 19.913 12.767 5.832 1.00 10.13 72 SER C N 1
ATOM 1669 C CA . SER C 1 64 ? 19.088 13.987 5.839 1.00 11.65 72 SER C CA 1
ATOM 1670 C C . SER C 1 64 ? 19.182 14.781 4.542 1.00 12.81 72 SER C C 1
ATOM 1671 O O . SER C 1 64 ? 18.222 15.458 4.151 1.00 15.81 72 SER C O 1
ATOM 1674 N N . HIS C 1 65 ? 20.321 14.680 3.865 1.00 13.00 73 HIS C N 1
ATOM 1675 C CA . HIS C 1 65 ? 20.554 15.436 2.641 1.00 11.88 73 HIS C CA 1
ATOM 1676 C C . HIS C 1 65 ? 20.541 14.554 1.386 1.00 14.74 73 HIS C C 1
ATOM 1677 O O . HIS C 1 65 ? 21.038 14.954 0.338 1.00 15.10 73 HIS C O 1
ATOM 1684 N N . SER C 1 66 ? 19.958 13.363 1.507 1.00 14.62 74 SER C N 1
ATOM 1685 C CA . SER C 1 66 ? 19.823 12.429 0.383 1.00 16.92 74 SER C CA 1
ATOM 1686 C C . SER C 1 66 ? 21.124 12.013 -0.289 1.00 18.24 74 SER C C 1
ATOM 1687 O O . SER C 1 66 ? 21.144 11.760 -1.499 1.00 15.63 74 SER C O 1
ATOM 1690 N N . PHE C 1 67 ? 22.213 11.938 0.472 1.00 16.03 75 PHE C N 1
ATOM 1691 C CA . PHE C 1 67 ? 23.438 11.353 -0.065 1.00 14.75 75 PHE C CA 1
ATOM 1692 C C . PHE C 1 67 ? 23.360 9.847 0.095 1.00 17.65 75 PHE C C 1
ATOM 1693 O O . PHE C 1 67 ? 22.964 9.341 1.146 1.00 19.00 75 PHE C O 1
ATOM 1701 N N . ARG C 1 68 ? 23.722 9.137 -0.967 1.00 17.30 76 ARG C N 1
ATOM 1702 C CA . ARG C 1 68 ? 23.913 7.700 -0.892 1.00 21.89 76 ARG C CA 1
ATOM 1703 C C . ARG C 1 68 ? 25.331 7.379 -0.489 1.00 18.04 76 ARG C C 1
ATOM 1704 O O . ARG C 1 68 ? 26.268 8.085 -0.868 1.00 19.58 76 ARG C O 1
ATOM 1712 N N . PHE C 1 69 ? 25.498 6.294 0.257 1.00 17.98 77 PHE C N 1
ATOM 1713 C CA . PHE C 1 69 ? 26.825 5.867 0.661 1.00 18.26 77 PHE C CA 1
ATOM 1714 C C . PHE C 1 69 ? 26.860 4.384 0.978 1.00 19.72 77 PHE C C 1
ATOM 1715 O O . PHE C 1 69 ? 25.818 3.761 1.173 1.00 24.54 77 PHE C O 1
ATOM 1723 N N . SER C 1 70 ? 28.061 3.821 1.050 1.00 20.11 78 SER C N 1
ATOM 1724 C CA . SER C 1 70 ? 28.219 2.475 1.577 1.00 26.82 78 SER C CA 1
ATOM 1725 C C . SER C 1 70 ? 29.322 2.478 2.630 1.00 29.01 78 SER C C 1
ATOM 1726 O O . SER C 1 70 ? 30.257 3.265 2.541 1.00 23.35 78 SER C O 1
ATOM 1729 N N . GLU C 1 71 ? 29.196 1.634 3.649 1.00 30.80 79 GLU C N 1
ATOM 1730 C CA . GLU C 1 71 ? 30.278 1.496 4.617 1.00 29.43 79 GLU C CA 1
ATOM 1731 C C . GLU C 1 71 ? 31.032 0.206 4.346 1.00 32.00 79 GLU C C 1
ATOM 1732 O O . GLU C 1 71 ? 30.638 -0.877 4.776 1.00 33.95 79 GLU C O 1
ATOM 1738 N N . ILE C 1 72 ? 32.134 0.348 3.631 1.00 29.75 80 ILE C N 1
ATOM 1739 C CA . ILE C 1 72 ? 32.871 -0.777 3.090 1.00 29.42 80 ILE C CA 1
ATOM 1740 C C . ILE C 1 72 ? 33.644 -1.538 4.167 1.00 38.29 80 ILE C C 1
ATOM 1741 O O . ILE C 1 72 ? 33.457 -2.744 4.336 1.00 36.60 80 ILE C O 1
ATOM 1746 N N . LYS C 1 73 ? 34.526 -0.831 4.876 1.00 35.32 81 LYS C N 1
ATOM 1747 C CA . LYS C 1 73 ? 35.150 -1.350 6.094 1.00 37.07 81 LYS C CA 1
ATOM 1748 C C . LYS C 1 73 ? 34.888 -0.375 7.240 1.00 33.73 81 LYS C C 1
ATOM 1749 O O . LYS C 1 73 ? 34.779 0.828 7.012 1.00 32.09 81 LYS C O 1
ATOM 1755 N N . PRO C 1 74 ? 34.786 -0.896 8.472 1.00 33.48 82 PRO C N 1
ATOM 1756 C CA . PRO C 1 74 ? 34.265 -0.147 9.622 1.00 29.40 82 PRO C CA 1
ATOM 1757 C C . PRO C 1 74 ? 34.968 1.200 9.810 1.00 24.21 82 PRO C C 1
ATOM 1758 O O . PRO C 1 74 ? 36.192 1.262 9.826 1.00 29.43 82 PRO C O 1
ATOM 1762 N N . GLY C 1 75 ? 34.187 2.266 9.939 1.00 23.40 83 GLY C N 1
ATOM 1763 C CA . GLY C 1 75 ? 34.746 3.598 10.060 1.00 17.01 83 GLY C CA 1
ATOM 1764 C C . GLY C 1 75 ? 35.113 4.258 8.738 1.00 18.35 83 GLY C C 1
ATOM 1765 O O . GLY C 1 75 ? 35.561 5.411 8.728 1.00 16.36 83 GLY C O 1
ATOM 1766 N N . CYS C 1 76 ? 34.968 3.535 7.627 1.00 13.70 84 CYS C N 1
ATOM 1767 C CA . CYS C 1 76 ? 35.200 4.144 6.311 1.00 19.32 84 CYS C CA 1
ATOM 1768 C C . CYS C 1 76 ? 33.940 4.124 5.440 1.00 20.00 84 CYS C C 1
ATOM 1769 O O . CYS C 1 76 ? 33.401 3.064 5.107 1.00 19.27 84 CYS C O 1
ATOM 1772 N N . LEU C 1 77 ? 33.479 5.312 5.077 1.00 14.97 85 LEU C N 1
ATOM 1773 C CA . LEU C 1 77 ? 32.287 5.442 4.257 1.00 17.20 85 LEU C CA 1
ATOM 1774 C C . LEU C 1 77 ? 32.662 5.900 2.863 1.00 17.85 85 LEU C C 1
ATOM 1775 O O . LEU C 1 77 ? 33.490 6.790 2.708 1.00 18.14 85 LEU C O 1
ATOM 1780 N N . LYS C 1 78 ? 32.049 5.290 1.851 1.00 17.16 86 LYS C N 1
ATOM 1781 C CA . LYS C 1 78 ? 32.192 5.771 0.483 1.00 18.51 86 LYS C CA 1
ATOM 1782 C C . LYS C 1 78 ? 30.925 6.511 0.088 1.00 18.80 86 LYS C C 1
ATOM 1783 O O . LYS C 1 78 ? 29.855 5.914 -0.034 1.00 22.28 86 LYS C O 1
ATOM 1789 N N . VAL C 1 79 ? 31.041 7.815 -0.111 1.00 14.70 87 VAL C N 1
ATOM 1790 C CA . VAL C 1 79 ? 29.873 8.648 -0.343 1.00 13.56 87 VAL C CA 1
ATOM 1791 C C . VAL C 1 79 ? 29.773 8.953 -1.836 1.00 15.78 87 VAL C C 1
ATOM 1792 O O . VAL C 1 79 ? 30.701 9.483 -2.413 1.00 16.27 87 VAL C O 1
ATOM 1796 N N . MET C 1 80 ? 28.653 8.589 -2.454 1.00 17.04 88 MET C N 1
ATOM 1797 C CA . MET C 1 80 ? 28.461 8.812 -3.882 1.00 19.80 88 MET C CA 1
ATOM 1798 C C . MET C 1 80 ? 28.252 10.292 -4.158 1.00 18.17 88 MET C C 1
ATOM 1799 O O . MET C 1 80 ? 27.471 10.951 -3.472 1.00 20.81 88 MET C O 1
ATOM 1804 N N . LEU C 1 81 ? 28.955 10.816 -5.158 1.00 24.01 89 LEU C N 1
ATOM 1805 C CA . LEU C 1 81 ? 28.861 12.235 -5.480 1.00 22.82 89 LEU C CA 1
ATOM 1806 C C . LEU C 1 81 ? 27.794 12.480 -6.542 1.00 29.49 89 LEU C C 1
ATOM 1807 O O . LEU C 1 81 ? 27.543 11.615 -7.375 1.00 33.60 89 LEU C O 1
ATOM 1812 N N . SER D 1 2 ? 34.060 16.463 34.623 1.00 32.84 10 SER D N 1
ATOM 1813 C CA . SER D 1 2 ? 35.187 16.363 35.537 1.00 21.70 10 SER D CA 1
ATOM 1814 C C . SER D 1 2 ? 35.077 17.407 36.656 1.00 26.86 10 SER D C 1
ATOM 1815 O O . SER D 1 2 ? 36.075 17.758 37.282 1.00 25.27 10 SER D O 1
ATOM 1818 N N . LEU D 1 3 ? 33.858 17.891 36.901 1.00 13.74 11 LEU D N 1
ATOM 1819 C CA . LEU D 1 3 ? 33.560 18.659 38.113 1.00 14.77 11 LEU D CA 1
ATOM 1820 C C . LEU D 1 3 ? 33.595 17.739 39.338 1.00 14.00 11 LEU D C 1
ATOM 1821 O O . LEU D 1 3 ? 32.783 16.821 39.454 1.00 15.59 11 LEU D O 1
ATOM 1826 N N . ASP D 1 4 ? 34.512 17.991 40.269 1.00 11.69 12 ASP D N 1
ATOM 1827 C CA . ASP D 1 4 ? 34.684 17.067 41.392 1.00 10.87 12 ASP D CA 1
ATOM 1828 C C . ASP D 1 4 ? 34.105 17.663 42.660 1.00 8.32 12 ASP D C 1
ATOM 1829 O O . ASP D 1 4 ? 34.684 18.585 43.227 1.00 9.52 12 ASP D O 1
ATOM 1834 N N . LEU D 1 5 ? 32.967 17.127 43.105 1.00 8.20 13 LEU D N 1
ATOM 1835 C CA . LEU D 1 5 ? 32.231 17.660 44.262 1.00 8.04 13 LEU D CA 1
ATOM 1836 C C . LEU D 1 5 ? 32.440 16.880 45.566 1.00 9.55 13 LEU D C 1
ATOM 1837 O O . LEU D 1 5 ? 31.836 17.196 46.591 1.00 9.23 13 LEU D O 1
ATOM 1842 N N . HIS D 1 6 ? 33.278 15.857 45.532 1.00 11.28 14 HIS D N 1
ATOM 1843 C CA . HIS D 1 6 ? 33.402 14.992 46.694 1.00 14.49 14 HIS D CA 1
ATOM 1844 C C . HIS D 1 6 ? 33.938 15.779 47.873 1.00 13.35 14 HIS D C 1
ATOM 1845 O O . HIS D 1 6 ? 34.783 16.657 47.710 1.00 11.31 14 HIS D O 1
ATOM 1852 N N . GLY D 1 7 ? 33.408 15.484 49.054 1.00 14.73 15 GLY D N 1
ATOM 1853 C CA . GLY D 1 7 ? 33.930 16.035 50.297 1.00 16.69 15 GLY D CA 1
ATOM 1854 C C . GLY D 1 7 ? 33.541 17.480 50.564 1.00 14.86 15 GLY D C 1
ATOM 1855 O O . GLY D 1 7 ? 33.997 18.081 51.536 1.00 14.96 15 GLY D O 1
ATOM 1856 N N . LEU D 1 8 ? 32.700 18.046 49.702 1.00 8.40 16 LEU D N 1
ATOM 1857 C CA . LEU D 1 8 ? 32.285 19.432 49.870 1.00 12.06 16 LEU D CA 1
ATOM 1858 C C . LEU D 1 8 ? 31.027 19.481 50.700 1.00 13.87 16 LEU D C 1
ATOM 1859 O O . LEU D 1 8 ? 30.262 18.518 50.725 1.00 12.69 16 LEU D O 1
ATOM 1864 N N . HIS D 1 9 ? 30.808 20.599 51.383 1.00 11.47 17 HIS D N 1
ATOM 1865 C CA . HIS D 1 9 ? 29.491 20.883 51.953 1.00 13.58 17 HIS D CA 1
ATOM 1866 C C . HIS D 1 9 ? 28.439 20.947 50.846 1.00 15.22 17 HIS D C 1
ATOM 1867 O O . HIS D 1 9 ? 28.723 21.392 49.728 1.00 8.94 17 HIS D O 1
ATOM 1874 N N . VAL D 1 10 ? 27.228 20.488 51.147 1.00 12.69 18 VAL D N 1
ATOM 1875 C CA . VAL D 1 10 ? 26.200 20.408 50.111 1.00 15.73 18 VAL D CA 1
ATOM 1876 C C . VAL D 1 10 ? 25.920 21.753 49.461 1.00 11.32 18 VAL D C 1
ATOM 1877 O O . VAL D 1 10 ? 25.802 21.836 48.248 1.00 11.37 18 VAL D O 1
ATOM 1881 N N . ASP D 1 11 ? 25.805 22.814 50.257 1.00 12.12 19 ASP D N 1
ATOM 1882 C CA . ASP D 1 11 ? 25.539 24.112 49.663 1.00 15.63 19 ASP D CA 1
ATOM 1883 C C . ASP D 1 11 ? 26.645 24.536 48.691 1.00 14.24 19 ASP D C 1
ATOM 1884 O O . ASP D 1 11 ? 26.355 25.047 47.606 1.00 11.16 19 ASP D O 1
ATOM 1889 N N . GLU D 1 12 ? 27.906 24.301 49.050 1.00 13.86 20 GLU D N 1
ATOM 1890 C CA . GLU D 1 12 ? 28.979 24.652 48.135 1.00 13.83 20 GLU D CA 1
ATOM 1891 C C . GLU D 1 12 ? 28.953 23.760 46.888 1.00 10.41 20 GLU D C 1
ATOM 1892 O O . GLU D 1 12 ? 29.130 24.249 45.779 1.00 11.28 20 GLU D O 1
ATOM 1898 N N . ALA D 1 13 ? 28.750 22.459 47.072 1.00 11.94 21 ALA D N 1
ATOM 1899 C CA . ALA D 1 13 ? 28.706 21.534 45.925 1.00 12.23 21 ALA D CA 1
ATOM 1900 C C . ALA D 1 13 ? 27.635 21.948 44.908 1.00 8.43 21 ALA D C 1
ATOM 1901 O O . ALA D 1 13 ? 27.867 21.939 43.698 1.00 8.25 21 ALA D O 1
ATOM 1903 N N . LEU D 1 14 ? 26.450 22.305 45.387 1.00 7.50 22 LEU D N 1
ATOM 1904 C CA . LEU D 1 14 ? 25.378 22.696 44.466 1.00 10.16 22 LEU D CA 1
ATOM 1905 C C . LEU D 1 14 ? 25.653 24.063 43.844 1.00 10.53 22 LEU D C 1
ATOM 1906 O O . LEU D 1 14 ? 25.256 24.346 42.709 1.00 9.19 22 LEU D O 1
ATOM 1911 N N . GLU D 1 15 ? 26.356 24.922 44.566 1.00 8.83 23 GLU D N 1
ATOM 1912 C CA . GLU D 1 15 ? 26.760 26.194 43.957 1.00 12.07 23 GLU D CA 1
ATOM 1913 C C . GLU D 1 15 ? 27.684 25.958 42.757 1.00 12.08 23 GLU D C 1
ATOM 1914 O O . GLU D 1 15 ? 27.495 26.547 41.691 1.00 12.21 23 GLU D O 1
ATOM 1920 N N . HIS D 1 16 ? 28.687 25.102 42.931 1.00 9.82 24 HIS D N 1
ATOM 1921 C CA . HIS D 1 16 ? 29.555 24.757 41.813 1.00 10.98 24 HIS D CA 1
ATOM 1922 C C . HIS D 1 16 ? 28.786 24.103 40.686 1.00 10.11 24 HIS D C 1
ATOM 1923 O O . HIS D 1 16 ? 28.980 24.430 39.526 1.00 9.11 24 HIS D O 1
ATOM 1930 N N . LEU D 1 17 ? 27.950 23.135 41.031 1.00 10.47 25 LEU D N 1
ATOM 1931 C CA . LEU D 1 17 ? 27.127 22.452 40.031 1.00 10.72 25 LEU D CA 1
ATOM 1932 C C . LEU D 1 17 ? 26.316 23.440 39.180 1.00 14.10 25 LEU D C 1
ATOM 1933 O O . LEU D 1 17 ? 26.354 23.392 37.958 1.00 12.20 25 LEU D O 1
ATOM 1938 N N . MET D 1 18 ? 25.615 24.352 39.840 1.00 11.64 26 MET D N 1
ATOM 1939 C CA . MET D 1 18 ? 24.742 25.296 39.142 1.00 12.82 26 MET D CA 1
ATOM 1940 C C . MET D 1 18 ? 25.547 26.201 38.211 1.00 16.92 26 MET D C 1
ATOM 1941 O O . MET D 1 18 ? 25.208 26.359 37.033 1.00 14.09 26 MET D O 1
ATOM 1946 N N . ARG D 1 19 ? 26.627 26.770 38.739 1.00 14.98 27 ARG D N 1
ATOM 1947 C CA . ARG D 1 19 ? 27.494 27.667 37.963 1.00 18.10 27 ARG D CA 1
ATOM 1948 C C . ARG D 1 19 ? 28.139 26.977 36.774 1.00 18.07 27 ARG D C 1
ATOM 1949 O O . ARG D 1 19 ? 28.155 27.512 35.668 1.00 16.11 27 ARG D O 1
ATOM 1957 N N . VAL D 1 20 ? 28.699 25.798 37.015 1.00 14.35 28 VAL D N 1
ATOM 1958 C CA . VAL D 1 20 ? 29.343 25.056 35.955 1.00 13.71 28 VAL D CA 1
ATOM 1959 C C . VAL D 1 20 ? 28.328 24.630 34.882 1.00 16.13 28 VAL D C 1
ATOM 1960 O O . VAL D 1 20 ? 28.586 24.775 33.691 1.00 16.16 28 VAL D O 1
ATOM 1964 N N . LEU D 1 21 ? 27.183 24.092 35.288 1.00 15.40 29 LEU D N 1
ATOM 1965 C CA . LEU D 1 21 ? 26.168 23.738 34.288 1.00 14.72 29 LEU D CA 1
ATOM 1966 C C . LEU D 1 21 ? 25.776 24.953 33.446 1.00 20.11 29 LEU D C 1
ATOM 1967 O O . LEU D 1 21 ? 25.677 24.866 32.213 1.00 19.80 29 LEU D O 1
ATOM 1972 N N . GLU D 1 22 ? 25.553 26.085 34.103 1.00 17.75 30 GLU D N 1
ATOM 1973 C CA . GLU D 1 22 ? 25.097 27.270 33.377 1.00 21.98 30 GLU D CA 1
ATOM 1974 C C . GLU D 1 22 ? 26.143 27.645 32.348 1.00 21.83 30 GLU D C 1
ATOM 1975 O O . GLU D 1 22 ? 25.830 27.925 31.189 1.00 22.96 30 GLU D O 1
ATOM 1981 N N . LYS D 1 23 ? 27.399 27.637 32.777 1.00 18.46 31 LYS D N 1
ATOM 1982 C CA . LYS D 1 23 ? 28.504 28.031 31.909 1.00 21.28 31 LYS D CA 1
ATOM 1983 C C . LYS D 1 23 ? 28.686 27.092 30.723 1.00 24.60 31 LYS D C 1
ATOM 1984 O O . LYS D 1 23 ? 28.712 27.544 29.578 1.00 22.49 31 LYS D O 1
ATOM 1990 N N . LYS D 1 24 ? 28.845 25.798 31.013 1.00 20.05 32 LYS D N 1
ATOM 1991 C CA . LYS D 1 24 ? 29.035 24.767 29.996 1.00 21.94 32 LYS D CA 1
ATOM 1992 C C . LYS D 1 24 ? 27.857 24.715 29.001 1.00 21.43 32 LYS D C 1
ATOM 1993 O O . LYS D 1 24 ? 28.064 24.501 27.811 1.00 25.81 32 LYS D O 1
ATOM 1999 N N . THR D 1 25 ? 26.634 24.906 29.486 1.00 22.14 33 THR D N 1
ATOM 2000 C CA . THR D 1 25 ? 25.466 24.863 28.605 1.00 21.75 33 THR D CA 1
ATOM 2001 C C . THR D 1 25 ? 25.439 26.036 27.623 1.00 30.84 33 THR D C 1
ATOM 2002 O O . THR D 1 25 ? 25.154 25.849 26.446 1.00 28.25 33 THR D O 1
ATOM 2006 N N . GLU D 1 26 ? 25.736 27.240 28.105 1.00 25.81 34 GLU D N 1
ATOM 2007 C CA . GLU D 1 26 ? 25.853 28.397 27.222 1.00 32.78 34 GLU D CA 1
ATOM 2008 C C . GLU D 1 26 ? 27.023 28.198 26.263 1.00 30.65 34 GLU D C 1
ATOM 2009 O O . GLU D 1 26 ? 26.920 28.510 25.075 1.00 38.33 34 GLU D O 1
ATOM 2015 N N . GLU D 1 27 ? 28.122 27.655 26.781 1.00 22.99 35 GLU D N 1
ATOM 2016 C CA . GLU D 1 27 ? 29.283 27.324 25.968 1.00 21.12 35 GLU D CA 1
ATOM 2017 C C . GLU D 1 27 ? 28.865 26.369 24.854 1.00 36.50 35 GLU D C 1
ATOM 2018 O O . GLU D 1 27 ? 29.309 26.483 23.715 1.00 41.25 35 GLU D O 1
ATOM 2024 N N . PHE D 1 28 ? 28.004 25.424 25.207 1.00 29.24 36 PHE D N 1
ATOM 2025 C CA . PHE D 1 28 ? 27.501 24.416 24.283 1.00 31.23 36 PHE D CA 1
ATOM 2026 C C . PHE D 1 28 ? 26.499 25.037 23.296 1.00 32.60 36 PHE D C 1
ATOM 2027 O O . PHE D 1 28 ? 26.557 24.796 22.097 1.00 29.01 36 PHE D O 1
ATOM 2035 N N . LYS D 1 29 ? 25.586 25.848 23.819 1.00 31.42 37 LYS D N 1
ATOM 2036 C CA . LYS D 1 29 ? 24.570 26.516 23.016 1.00 35.73 37 LYS D CA 1
ATOM 2037 C C . LYS D 1 29 ? 25.170 27.346 21.892 1.00 41.10 37 LYS D C 1
ATOM 2038 O O . LYS D 1 29 ? 24.521 27.572 20.871 1.00 42.50 37 LYS D O 1
ATOM 2044 N N . GLN D 1 30 ? 26.405 27.804 22.080 1.00 41.53 38 GLN D N 1
ATOM 2045 C CA . GLN D 1 30 ? 27.000 28.770 21.164 1.00 44.32 38 GLN D CA 1
ATOM 2046 C C . GLN D 1 30 ? 28.279 28.278 20.504 1.00 43.67 38 GLN D C 1
ATOM 2047 O O . GLN D 1 30 ? 28.600 28.685 19.388 1.00 48.39 38 GLN D O 1
ATOM 2053 N N . ASN D 1 31 ? 29.008 27.406 21.193 1.00 45.42 39 ASN D N 1
ATOM 2054 C CA . ASN D 1 31 ? 30.372 27.063 20.797 1.00 44.00 39 ASN D CA 1
ATOM 2055 C C . ASN D 1 31 ? 30.523 25.591 20.393 1.00 43.58 39 ASN D C 1
ATOM 2056 O O . ASN D 1 31 ? 29.538 24.868 20.274 1.00 50.75 39 ASN D O 1
ATOM 2061 N N . GLY D 1 32 ? 31.759 25.149 20.183 1.00 45.13 40 GLY D N 1
ATOM 2062 C CA . GLY D 1 32 ? 32.011 23.775 19.781 1.00 43.76 40 GLY D CA 1
ATOM 2063 C C . GLY D 1 32 ? 32.738 22.916 20.805 1.00 42.96 40 GLY D C 1
ATOM 2064 O O . GLY D 1 32 ? 33.814 22.388 20.522 1.00 43.75 40 GLY D O 1
ATOM 2065 N N . GLY D 1 33 ? 32.150 22.769 21.991 1.00 34.22 41 GLY D N 1
ATOM 2066 C CA . GLY D 1 33 ? 32.726 21.942 23.039 1.00 41.95 41 GLY D CA 1
ATOM 2067 C C . GLY D 1 33 ? 32.088 20.566 23.209 1.00 40.80 41 GLY D C 1
ATOM 2068 O O . GLY D 1 33 ? 31.574 19.977 22.250 1.00 41.67 41 GLY D O 1
ATOM 2069 N N . LYS D 1 34 ? 32.129 20.054 24.439 1.00 39.13 42 LYS D N 1
ATOM 2070 C CA . LYS D 1 34 ? 31.637 18.709 24.760 1.00 39.43 42 LYS D CA 1
ATOM 2071 C C . LYS D 1 34 ? 30.143 18.700 25.105 1.00 32.55 42 LYS D C 1
ATOM 2072 O O . LYS D 1 34 ? 29.633 19.651 25.692 1.00 30.59 42 LYS D O 1
ATOM 2078 N N . PRO D 1 35 ? 29.446 17.614 24.741 1.00 26.52 43 PRO D N 1
ATOM 2079 C CA . PRO D 1 35 ? 27.991 17.441 24.866 1.00 30.77 43 PRO D CA 1
ATOM 2080 C C . PRO D 1 35 ? 27.515 17.138 26.292 1.00 27.32 43 PRO D C 1
ATOM 2081 O O . PRO D 1 35 ? 26.324 17.189 26.572 1.00 25.27 43 PRO D O 1
ATOM 2085 N N . TYR D 1 36 ? 28.422 16.828 27.198 1.00 32.02 44 TYR D N 1
ATOM 2086 C CA . TYR D 1 36 ? 27.961 16.541 28.546 1.00 27.53 44 TYR D CA 1
ATOM 2087 C C . TYR D 1 36 ? 28.993 16.958 29.570 1.00 23.51 44 TYR D C 1
ATOM 2088 O O . TYR D 1 36 ? 30.101 17.333 29.220 1.00 23.11 44 TYR D O 1
ATOM 2097 N N . LEU D 1 37 ? 28.596 16.910 30.838 1.00 25.77 45 LEU D N 1
ATOM 2098 C CA . LEU D 1 37 ? 29.485 17.258 31.939 1.00 19.14 45 LEU D CA 1
ATOM 2099 C C . LEU D 1 37 ? 29.594 16.054 32.864 1.00 16.61 45 LEU D C 1
ATOM 2100 O O . LEU D 1 37 ? 28.594 15.468 33.269 1.00 16.88 45 LEU D O 1
ATOM 2105 N N . SER D 1 38 ? 30.822 15.696 33.205 1.00 17.43 46 SER D N 1
ATOM 2106 C CA . SER D 1 38 ? 31.060 14.596 34.111 1.00 14.56 46 SER D CA 1
ATOM 2107 C C . SER D 1 38 ? 31.174 15.147 35.541 1.00 17.15 46 SER D C 1
ATOM 2108 O O . SER D 1 38 ? 31.971 16.033 35.807 1.00 15.07 46 SER D O 1
ATOM 2111 N N . VAL D 1 39 ? 30.379 14.615 36.456 1.00 13.74 47 VAL D N 1
ATOM 2112 C CA . VAL D 1 39 ? 30.339 15.147 37.816 1.00 15.85 47 VAL D CA 1
ATOM 2113 C C . VAL D 1 39 ? 30.711 14.068 38.829 1.00 14.70 47 VAL D C 1
ATOM 2114 O O . VAL D 1 39 ? 30.010 13.047 38.954 1.00 16.64 47 VAL D O 1
ATOM 2118 N N . ILE D 1 40 ? 31.814 14.276 39.542 1.00 13.50 48 ILE D N 1
ATOM 2119 C CA . ILE D 1 40 ? 32.220 13.336 40.577 1.00 11.86 48 ILE D CA 1
ATOM 2120 C C . ILE D 1 40 ? 31.548 13.703 41.891 1.00 14.05 48 ILE D C 1
ATOM 2121 O O . ILE D 1 40 ? 31.718 14.819 42.410 1.00 11.64 48 ILE D O 1
ATOM 2126 N N . THR D 1 41 ? 30.768 12.771 42.424 1.00 14.99 49 THR D N 1
ATOM 2127 C CA . THR D 1 41 ? 30.033 13.015 43.657 1.00 15.89 49 THR D CA 1
ATOM 2128 C C . THR D 1 41 ? 30.741 12.408 44.855 1.00 20.56 49 THR D C 1
ATOM 2129 O O . THR D 1 41 ? 30.406 12.689 45.999 1.00 17.01 49 THR D O 1
ATOM 2133 N N . GLY D 1 42 ? 31.705 11.545 44.588 1.00 22.18 50 GLY D N 1
ATOM 2134 C CA . GLY D 1 42 ? 32.470 10.948 45.660 1.00 30.32 50 GLY D CA 1
ATOM 2135 C C . GLY D 1 42 ? 32.111 9.507 45.959 1.00 40.48 50 GLY D C 1
ATOM 2136 O O . GLY D 1 42 ? 31.362 8.849 45.233 1.00 35.01 50 GLY D O 1
ATOM 2137 N N . ARG D 1 43 ? 32.651 9.035 47.071 1.00 42.40 51 ARG D N 1
ATOM 2138 C CA . ARG D 1 43 ? 32.609 7.640 47.466 1.00 47.93 51 ARG D CA 1
ATOM 2139 C C . ARG D 1 43 ? 31.304 7.302 48.195 1.00 51.32 51 ARG D C 1
ATOM 2140 O O . ARG D 1 43 ? 30.419 6.656 47.621 1.00 57.35 51 ARG D O 1
ATOM 2148 N N . GLY D 1 44 ? 31.190 7.744 49.447 1.00 54.95 52 GLY D N 1
ATOM 2149 C CA . GLY D 1 44 ? 29.966 7.602 50.223 1.00 55.82 52 GLY D CA 1
ATOM 2150 C C . GLY D 1 44 ? 29.188 6.319 50.005 1.00 53.14 52 GLY D C 1
ATOM 2151 O O . GLY D 1 44 ? 28.037 6.203 50.422 1.00 59.95 52 GLY D O 1
ATOM 2152 N N . SER D 1 47 ? 32.403 0.512 53.373 1.00 53.61 55 SER D N 1
ATOM 2153 C CA . SER D 1 47 ? 31.976 0.080 54.703 1.00 51.70 55 SER D CA 1
ATOM 2154 C C . SER D 1 47 ? 31.496 1.274 55.532 1.00 59.29 55 SER D C 1
ATOM 2155 O O . SER D 1 47 ? 32.222 2.252 55.720 1.00 62.44 55 SER D O 1
ATOM 2158 N N . GLN D 1 48 ? 30.283 1.150 56.061 1.00 61.92 56 GLN D N 1
ATOM 2159 C CA . GLN D 1 48 ? 29.450 2.291 56.431 1.00 60.26 56 GLN D CA 1
ATOM 2160 C C . GLN D 1 48 ? 29.627 2.865 57.836 1.00 64.62 56 GLN D C 1
ATOM 2161 O O . GLN D 1 48 ? 29.887 2.145 58.805 1.00 62.34 56 GLN D O 1
ATOM 2167 N N . GLY D 1 49 ? 29.462 4.182 57.919 1.00 59.71 57 GLY D N 1
ATOM 2168 C CA . GLY D 1 49 ? 29.420 4.888 59.184 1.00 58.71 57 GLY D CA 1
ATOM 2169 C C . GLY D 1 49 ? 28.128 5.680 59.280 1.00 57.85 57 GLY D C 1
ATOM 2170 O O . GLY D 1 49 ? 27.547 5.823 60.363 1.00 57.17 57 GLY D O 1
ATOM 2171 N N . GLY D 1 50 ? 27.666 6.189 58.140 1.00 46.34 58 GLY D N 1
ATOM 2172 C CA . GLY D 1 50 ? 26.441 6.965 58.117 1.00 42.60 58 GLY D CA 1
ATOM 2173 C C . GLY D 1 50 ? 25.920 7.355 56.746 1.00 44.70 58 GLY D C 1
ATOM 2174 O O . GLY D 1 50 ? 25.892 6.545 55.813 1.00 44.17 58 GLY D O 1
ATOM 2175 N N . VAL D 1 51 ? 25.503 8.613 56.634 1.00 38.76 59 VAL D N 1
ATOM 2176 C CA . VAL D 1 51 ? 24.848 9.115 55.435 1.00 35.99 59 VAL D CA 1
ATOM 2177 C C . VAL D 1 51 ? 25.744 10.065 54.654 1.00 32.87 59 VAL D C 1
ATOM 2178 O O . VAL D 1 51 ? 26.315 10.987 55.218 1.00 28.92 59 VAL D O 1
ATOM 2182 N N . ALA D 1 52 ? 25.869 9.826 53.350 1.00 34.72 60 ALA D N 1
ATOM 2183 C CA . ALA D 1 52 ? 26.586 10.731 52.453 1.00 31.87 60 ALA D CA 1
ATOM 2184 C C . ALA D 1 52 ? 25.564 11.518 51.619 1.00 29.58 60 ALA D C 1
ATOM 2185 O O . ALA D 1 52 ? 24.749 10.916 50.927 1.00 28.69 60 ALA D O 1
ATOM 2187 N N . ARG D 1 53 ? 25.631 12.848 51.675 1.00 18.91 61 ARG D N 1
ATOM 2188 C CA . ARG D 1 53 ? 24.574 13.725 51.171 1.00 21.72 61 ARG D CA 1
ATOM 2189 C C . ARG D 1 53 ? 24.834 14.268 49.773 1.00 21.79 61 ARG D C 1
ATOM 2190 O O . ARG D 1 53 ? 23.898 14.692 49.090 1.00 18.76 61 ARG D O 1
ATOM 2198 N N . ILE D 1 54 ? 26.096 14.312 49.363 1.00 14.23 62 ILE D N 1
ATOM 2199 C CA . ILE D 1 54 ? 26.407 14.939 48.082 1.00 14.53 62 ILE D CA 1
ATOM 2200 C C . ILE D 1 54 ? 25.640 14.329 46.895 1.00 16.91 62 ILE D C 1
ATOM 2201 O O . ILE D 1 54 ? 24.960 15.051 46.160 1.00 13.83 62 ILE D O 1
ATOM 2206 N N . LYS D 1 55 ? 25.756 13.016 46.695 1.00 17.35 63 LYS D N 1
ATOM 2207 C CA . LYS D 1 55 ? 25.165 12.406 45.503 1.00 16.62 63 LYS D CA 1
ATOM 2208 C C . LYS D 1 55 ? 23.633 12.590 45.468 1.00 15.16 63 LYS D C 1
ATOM 2209 O O . LYS D 1 55 ? 23.088 13.004 44.464 1.00 15.47 63 LYS D O 1
ATOM 2215 N N . PRO D 1 56 ? 22.940 12.292 46.574 1.00 17.15 64 PRO D N 1
ATOM 2216 C CA . PRO D 1 56 ? 21.490 12.517 46.534 1.00 19.29 64 PRO D CA 1
ATOM 2217 C C . PRO D 1 56 ? 21.128 13.979 46.274 1.00 16.76 64 PRO D C 1
ATOM 2218 O O . PRO D 1 56 ? 20.188 14.244 45.518 1.00 16.00 64 PRO D O 1
ATOM 2222 N N . ALA D 1 57 ? 21.858 14.918 46.879 1.00 14.26 65 ALA D N 1
ATOM 2223 C CA . ALA D 1 57 ? 21.589 16.342 46.643 1.00 12.97 65 ALA D CA 1
ATOM 2224 C C . ALA D 1 57 ? 21.752 16.696 45.159 1.00 12.26 65 ALA D C 1
ATOM 2225 O O . ALA D 1 57 ? 20.931 17.405 44.576 1.00 12.60 65 ALA D O 1
ATOM 2227 N N . VAL D 1 58 ? 22.842 16.226 44.569 1.00 11.76 66 VAL D N 1
ATOM 2228 C CA . VAL D 1 58 ? 23.140 16.477 43.162 1.00 11.15 66 VAL D CA 1
ATOM 2229 C C . VAL D 1 58 ? 22.053 15.867 42.281 1.00 14.76 66 VAL D C 1
ATOM 2230 O O . VAL D 1 58 ? 21.543 16.519 41.377 1.00 12.25 66 VAL D O 1
ATOM 2234 N N . ILE D 1 59 ? 21.717 14.612 42.547 1.00 13.55 67 ILE D N 1
ATOM 2235 C CA . ILE D 1 59 ? 20.625 13.933 41.826 1.00 15.01 67 ILE D CA 1
ATOM 2236 C C . ILE D 1 59 ? 19.286 14.680 41.941 1.00 15.02 67 ILE D C 1
ATOM 2237 O O . ILE D 1 59 ? 18.570 14.862 40.955 1.00 16.05 67 ILE D O 1
ATOM 2242 N N . LYS D 1 60 ? 18.963 15.153 43.130 1.00 14.63 68 LYS D N 1
ATOM 2243 C CA . LYS D 1 60 ? 17.732 15.913 43.306 1.00 17.99 68 LYS D CA 1
ATOM 2244 C C . LYS D 1 60 ? 17.753 17.219 42.519 1.00 19.99 68 LYS D C 1
ATOM 2245 O O . LYS D 1 60 ? 16.737 17.631 41.937 1.00 18.52 68 LYS D O 1
ATOM 2251 N N . TYR D 1 61 ? 18.920 17.862 42.469 1.00 12.05 69 TYR D N 1
ATOM 2252 C CA . TYR D 1 61 ? 19.074 19.102 41.726 1.00 14.00 69 TYR D CA 1
ATOM 2253 C C . TYR D 1 61 ? 18.874 18.841 40.222 1.00 16.78 69 TYR D C 1
ATOM 2254 O O . TYR D 1 61 ? 18.202 19.610 39.511 1.00 16.94 69 TYR D O 1
ATOM 2263 N N . LEU D 1 62 ? 19.481 17.761 39.738 1.00 13.54 70 LEU D N 1
ATOM 2264 C CA . LEU D 1 62 ? 19.420 17.423 38.317 1.00 13.71 70 LEU D CA 1
ATOM 2265 C C . LEU D 1 62 ? 17.992 17.111 37.885 1.00 17.50 70 LEU D C 1
ATOM 2266 O O . LEU D 1 62 ? 17.538 17.566 36.833 1.00 18.47 70 LEU D O 1
ATOM 2271 N N . ILE D 1 63 ? 17.287 16.349 38.707 1.00 17.41 71 ILE D N 1
ATOM 2272 C CA . ILE D 1 63 ? 15.924 15.946 38.382 1.00 23.15 71 ILE D CA 1
ATOM 2273 C C . ILE D 1 63 ? 14.968 17.136 38.404 1.00 23.51 71 ILE D C 1
ATOM 2274 O O . ILE D 1 63 ? 14.178 17.314 37.477 1.00 22.25 71 ILE D O 1
ATOM 2279 N N . SER D 1 64 ? 15.072 17.973 39.435 1.00 20.45 72 SER D N 1
ATOM 2280 C CA . SER D 1 64 ? 14.283 19.202 39.520 1.00 22.35 72 SER D CA 1
ATOM 2281 C C . SER D 1 64 ? 14.458 20.123 38.320 1.00 21.25 72 SER D C 1
ATOM 2282 O O . SER D 1 64 ? 13.584 20.936 38.034 1.00 24.51 72 SER D O 1
ATOM 2285 N N . HIS D 1 65 ? 15.586 20.040 37.626 1.00 19.82 73 HIS D N 1
ATOM 2286 C CA . HIS D 1 65 ? 15.744 20.871 36.441 1.00 23.77 73 HIS D CA 1
ATOM 2287 C C . HIS D 1 65 ? 15.660 20.056 35.156 1.00 20.92 73 HIS D C 1
ATOM 2288 O O . HIS D 1 65 ? 16.095 20.496 34.108 1.00 24.35 73 HIS D O 1
ATOM 2295 N N . SER D 1 66 ? 15.099 18.858 35.272 1.00 22.84 74 SER D N 1
ATOM 2296 C CA . SER D 1 66 ? 14.871 17.982 34.126 1.00 28.31 74 SER D CA 1
ATOM 2297 C C . SER D 1 66 ? 16.120 17.700 33.327 1.00 27.24 74 SER D C 1
ATOM 2298 O O . SER D 1 66 ? 16.093 17.710 32.097 1.00 29.83 74 SER D O 1
ATOM 2301 N N . PHE D 1 67 ? 17.224 17.451 34.019 1.00 22.29 75 PHE D N 1
ATOM 2302 C CA . PHE D 1 67 ? 18.441 17.053 33.347 1.00 20.16 75 PHE D CA 1
ATOM 2303 C C . PHE D 1 67 ? 18.414 15.543 33.083 1.00 18.72 75 PHE D C 1
ATOM 2304 O O . PHE D 1 67 ? 17.942 14.770 33.914 1.00 24.15 75 PHE D O 1
ATOM 2312 N N . ARG D 1 68 ? 18.919 15.129 31.928 1.00 19.59 76 ARG D N 1
ATOM 2313 C CA . ARG D 1 68 ? 19.145 13.708 31.678 1.00 22.57 76 ARG D CA 1
ATOM 2314 C C . ARG D 1 68 ? 20.510 13.350 32.215 1.00 18.42 76 ARG D C 1
ATOM 2315 O O . ARG D 1 68 ? 21.489 14.028 31.917 1.00 17.67 76 ARG D O 1
ATOM 2323 N N . PHE D 1 69 ? 20.594 12.286 33.006 1.00 19.20 77 PHE D N 1
ATOM 2324 C CA . PHE D 1 69 ? 21.901 11.859 33.480 1.00 22.26 77 PHE D CA 1
ATOM 2325 C C . PHE D 1 69 ? 21.932 10.357 33.728 1.00 21.46 77 PHE D C 1
ATOM 2326 O O . PHE D 1 69 ? 20.882 9.718 33.808 1.00 26.02 77 PHE D O 1
ATOM 2334 N N . SER D 1 70 ? 23.135 9.803 33.842 1.00 24.21 78 SER D N 1
ATOM 2335 C CA . SER D 1 70 ? 23.291 8.411 34.271 1.00 25.86 78 SER D CA 1
ATOM 2336 C C . SER D 1 70 ? 24.548 8.253 35.098 1.00 28.66 78 SER D C 1
ATOM 2337 O O . SER D 1 70 ? 25.462 9.074 35.019 1.00 26.57 78 SER D O 1
ATOM 2340 N N . GLU D 1 71 ? 24.602 7.189 35.887 1.00 29.19 79 GLU D N 1
ATOM 2341 C CA . GLU D 1 71 ? 25.820 6.896 36.635 1.00 30.98 79 GLU D CA 1
ATOM 2342 C C . GLU D 1 71 ? 26.632 5.819 35.937 1.00 35.03 79 GLU D C 1
ATOM 2343 O O . GLU D 1 71 ? 26.485 4.634 36.219 1.00 40.49 79 GLU D O 1
ATOM 2349 N N . ILE D 1 72 ? 27.481 6.250 35.018 1.00 38.30 80 ILE D N 1
ATOM 2350 C CA . ILE D 1 72 ? 28.309 5.358 34.233 1.00 37.04 80 ILE D CA 1
ATOM 2351 C C . ILE D 1 72 ? 29.432 4.777 35.088 1.00 42.48 80 ILE D C 1
ATOM 2352 O O . ILE D 1 72 ? 29.321 3.659 35.615 1.00 41.14 80 ILE D O 1
ATOM 2357 N N . LYS D 1 73 ? 30.507 5.545 35.231 1.00 38.58 81 LYS D N 1
ATOM 2358 C CA . LYS D 1 73 ? 31.580 5.221 36.166 1.00 38.42 81 LYS D CA 1
ATOM 2359 C C . LYS D 1 73 ? 31.103 5.506 37.595 1.00 37.87 81 LYS D C 1
ATOM 2360 O O . LYS D 1 73 ? 30.538 6.572 37.862 1.00 36.74 81 LYS D O 1
ATOM 2366 N N . PRO D 1 74 ? 31.310 4.548 38.512 1.00 33.82 82 PRO D N 1
ATOM 2367 C CA . PRO D 1 74 ? 30.872 4.668 39.911 1.00 39.14 82 PRO D CA 1
ATOM 2368 C C . PRO D 1 74 ? 31.271 6.011 40.556 1.00 32.24 82 PRO D C 1
ATOM 2369 O O . PRO D 1 74 ? 32.388 6.469 40.331 1.00 29.56 82 PRO D O 1
ATOM 2373 N N . GLY D 1 75 ? 30.369 6.605 41.342 1.00 32.13 83 GLY D N 1
ATOM 2374 C CA . GLY D 1 75 ? 30.568 7.922 41.941 1.00 31.60 83 GLY D CA 1
ATOM 2375 C C . GLY D 1 75 ? 30.661 9.061 40.935 1.00 26.09 83 GLY D C 1
ATOM 2376 O O . GLY D 1 75 ? 31.089 10.175 41.266 1.00 23.29 83 GLY D O 1
ATOM 2377 N N . CYS D 1 76 ? 30.267 8.792 39.695 1.00 23.27 84 CYS D N 1
ATOM 2378 C CA . CYS D 1 76 ? 30.454 9.760 38.627 1.00 23.54 84 CYS D CA 1
ATOM 2379 C C . CYS D 1 76 ? 29.238 9.820 37.710 1.00 25.81 84 CYS D C 1
ATOM 2380 O O . CYS D 1 76 ? 28.918 8.855 37.013 1.00 24.57 84 CYS D O 1
ATOM 2383 N N . LEU D 1 77 ? 28.575 10.969 37.708 1.00 20.03 85 LEU D N 1
ATOM 2384 C CA . LEU D 1 77 ? 27.385 11.150 36.906 1.00 20.61 85 LEU D CA 1
ATOM 2385 C C . LEU D 1 77 ? 27.755 11.826 35.598 1.00 21.72 85 LEU D C 1
ATOM 2386 O O . LEU D 1 77 ? 28.560 12.755 35.564 1.00 23.72 85 LEU D O 1
ATOM 2391 N N . LYS D 1 78 ? 27.174 11.341 34.509 1.00 17.12 86 LYS D N 1
ATOM 2392 C CA . LYS D 1 78 ? 27.394 11.919 33.201 1.00 23.76 86 LYS D CA 1
ATOM 2393 C C . LYS D 1 78 ? 26.125 12.680 32.873 1.00 21.69 86 LYS D C 1
ATOM 2394 O O . LYS D 1 78 ? 25.075 12.086 32.634 1.00 21.28 86 LYS D O 1
ATOM 2400 N N . VAL D 1 79 ? 26.222 14.000 32.891 1.00 16.53 87 VAL D N 1
ATOM 2401 C CA . VAL D 1 79 ? 25.057 14.853 32.756 1.00 15.70 87 VAL D CA 1
ATOM 2402 C C . VAL D 1 79 ? 25.028 15.409 31.349 1.00 19.47 87 VAL D C 1
ATOM 2403 O O . VAL D 1 79 ? 25.992 16.024 30.907 1.00 23.37 87 VAL D O 1
ATOM 2407 N N . MET D 1 80 ? 23.922 15.175 30.640 1.00 20.33 88 MET D N 1
ATOM 2408 C CA . MET D 1 80 ? 23.781 15.642 29.264 1.00 22.06 88 MET D CA 1
ATOM 2409 C C . MET D 1 80 ? 23.429 17.125 29.282 1.00 22.29 88 MET D C 1
ATOM 2410 O O . MET D 1 80 ? 22.489 17.521 29.963 1.00 23.14 88 MET D O 1
ATOM 2415 N N . LEU D 1 81 ? 24.193 17.938 28.550 1.00 23.04 89 LEU D N 1
ATOM 2416 C CA . LEU D 1 81 ? 23.952 19.384 28.503 1.00 23.60 89 LEU D CA 1
ATOM 2417 C C . LEU D 1 81 ? 22.816 19.764 27.579 1.00 30.11 89 LEU D C 1
ATOM 2418 O O . LEU D 1 81 ? 22.683 19.215 26.482 1.00 33.63 89 LEU D O 1
ATOM 2423 N N . LYS D 1 82 ? 22.010 20.716 28.038 1.00 28.85 90 LYS D N 1
ATOM 2424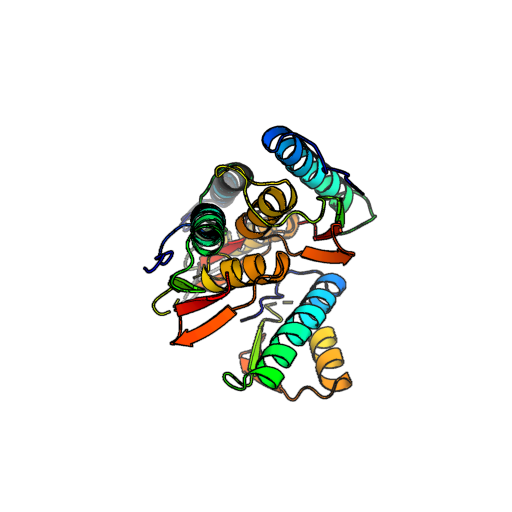 C CA . LYS D 1 82 ? 20.942 21.309 27.249 1.00 36.18 90 LYS D CA 1
ATOM 2425 C C . LYS D 1 82 ? 20.105 20.205 26.630 1.00 36.00 90 LYS D C 1
ATOM 2426 O O . LYS D 1 82 ? 20.031 19.105 27.183 1.00 42.02 90 LYS D O 1
#

InterPro domains:
  IPR002625 Smr domain [PF01713] (1691-1753)
  IPR002625 Smr domain [PS50828] (1691-1770)
  IPR002625 Smr domain [SM00463] (1688-1770)
  IPR003892 Ubiquitin system component CUE [PS51140] (46-89)
  IPR009060 UBA-like superfamily [SSF46934] (45-95)
  IPR013899 Domain of unknown function DUF1771 [PF08590] (1619-1682)
  IPR013899 Domain of unknown function DUF1771 [SM01162] (1618-1683)
  IPR027417 P-loop containing nucleoside triphosphate hydrolase [G3DSA:3.40.50.300] (441-581)
  IPR027417 P-loop containing nucleoside triphosphate hydrolase [SSF52540] (442-571)
  IPR036063 Smr domain superfamily [G3DSA:3.30.1370.110] (1666-1770)
  IPR036063 Smr domain superfamily [SSF160443] (1688-1770)
  IPR041801 NEDD4-binding protein 2, CUE domain [cd14365] (47-87)
  IPR052772 Endonuclease/Polynucleotide Kinase Domain-Containing Protein [PTHR46535] (1-1770)
  IPR056718 NEDD4-binding protein 2, DUF7816 [PF25124] (1510-1580)
  IPR056719 NEDD4-binding protein 2, DUF7817 [PF25125] (1013-1055)
  IPR056720 NEDD4-binding protein 2, DUF7818 [PF25126] (1370-1413)
  IPR060030 NEDD4-binding protein 2, UBA domain [PF28512]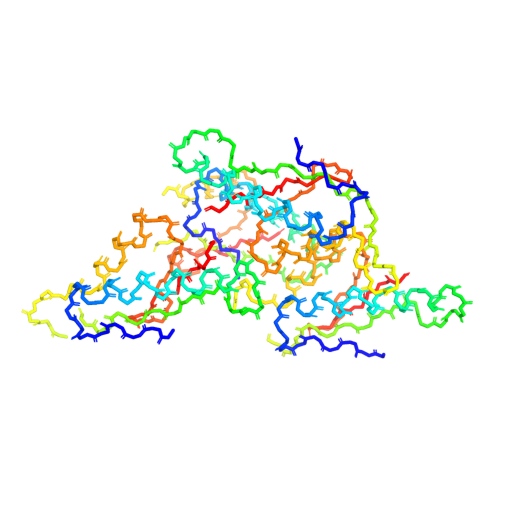 (1087-1125)

Secondary structure (DSSP, 8-state):
-EE-TTS-HHHHHHHHHHHHHHHHHHHHHH----EEEEE----HHHHHHHHHHHTT--EEEEETTEEEEE-/-EE-TTS-HHHHHHHHHHHHHHHHHHHHHS-S-SEEEEE--S--SEETTEEPHHHHHHHHHHHTT--EEEEETTEEEEE--/--EE-TTS-HHHHHHHHHHHHHHHHHHHHHH---SEEEEE-----GGG-HHHHHHHHHHHTT--EEEEETTEEEEE-/-EE-TT--HHHHHHHHHHHHHHHHHHHHHSS--SEEEEE------SS---HHHHHHHHHHHTT--EEE-STTEEEEEP-